Protein AF-A0A7C4HQ02-F1 (afdb_monomer)

Solvent-accessible surface area (backbone atoms only — not comparable to full-atom values): 11963 Å² total; per-residue (Å²): 139,83,87,83,81,91,76,91,77,84,87,75,98,68,81,77,79,75,80,75,76,70,79,74,74,81,72,68,81,74,74,72,33,34,36,33,40,4,26,29,43,45,58,23,16,19,30,18,45,3,35,58,40,23,56,55,54,50,74,64,68,53,88,54,58,49,66,42,68,40,67,56,50,50,77,71,52,12,66,62,50,36,77,22,53,29,35,37,45,26,25,42,18,87,77,39,58,77,46,45,40,74,44,52,50,59,58,45,94,70,81,75,89,56,100,79,54,49,57,72,25,44,28,45,31,44,11,34,73,77,65,74,29,83,48,46,40,30,39,37,30,31,21,33,87,49,65,88,48,84,37,76,55,61,46,80,65,26,51,53,14,48,54,54,47,47,54,52,50,53,50,33,60,76,69,65,45,60,74,82,45,59,54,85,81,60,69,77,70,85,65,70,81,77,74,75,86,81,80,64,92,76,83,80,121

Foldseek 3Di:
DDDDDDDDDDDDPDDDPPPPPPPPPPPPPPQFAEEEEFEADLQWALQCLRVLLLVLLVVVVDPRYDGHYYPADDLVVLVVQQVGQEYEYEGEDQPADPQKDKAWAAADPDQDDDPPHDDPNNSPVSNCPVVVGPYTYMYIHGYADGGDDGDNHYDPSSVVSSVVSSVVVNVCSVVVVVVVRRDRPDDPPPPDPPPPPDDDPPPPD

Nearest PDB structures (foldseek):
  5zby-assembly1_A  TM=7.536E-01  e=1.390E-10  Thermococcus kodakarensis KOD1
  2e85-assembly1_A  TM=7.251E-01  e=5.062E-07  Escherichia coli
  2i8l-assembly1_A  TM=6.931E-01  e=5.760E-07  Escherichia coli
  3hly-assembly2_B  TM=3.665E-01  e=1.308E-01  Synechococcus elongatus PCC 6301
  2hj9-assembly1_B  TM=4.862E-01  e=1.731E+00  Vibrio harveyi

Mean predicted aligned error: 11.89 Å

pLDDT: mean 80.83, std 23.97, range [31.69, 98.81]

Secondary structure (DSSP, 8-state):
-----------------------------PPPPEEEEEES-TTBGGGGHHHHHHHHHHTTT-TTEEEEEESS--STHHHHHTTSSEEEEEEEESSPPSSEEEEEEPPPSS----SS---HHHHHHHHHHHH----EEEEEEEE----SSSBS---HHHHHHHHHHHHHHHHHHHTT-GGGG--TTSPPP-S-----S---TTS--

Sequence (205 aa):
MRWDRCRCWSNCATMPAACWTAKREETALKRPSVLVIGYGNPGRLDDGLGPACAERIEALALPGVTVDADYQLTVEDAAAVAQHDYVVFADASLDARAPFVFAPVQPLAEITFTSHSLPPGAVLAFAHSMFDARVQAFALGIRGYRFNAFGERLSPGARRNLAAAVRFLAETIRFNRFAEYADPRQKPSTKEPRVVMGLTAADLN

Radius of gyration: 24.82 Å; Cα contacts (8 Å, |Δi|>4): 356; chains: 1; bounding box: 67×50×86 Å

Structure (mmCIF, N/CA/C/O backbone):
data_AF-A0A7C4HQ02-F1
#
_entry.id   AF-A0A7C4HQ02-F1
#
loop_
_atom_site.group_PDB
_atom_site.id
_atom_site.type_symbol
_atom_site.label_atom_id
_atom_site.label_alt_id
_atom_site.label_comp_id
_atom_site.label_asym_id
_atom_site.label_entity_id
_atom_site.label_seq_id
_atom_site.pdbx_PDB_ins_code
_atom_site.Cartn_x
_atom_site.Cartn_y
_atom_site.Cartn_z
_atom_site.occupancy
_atom_site.B_iso_or_equiv
_atom_site.auth_seq_id
_atom_site.auth_comp_id
_atom_site.auth_asym_id
_atom_site.auth_atom_id
_atom_site.pdbx_PDB_model_num
ATOM 1 N N . MET A 1 1 ? -49.914 17.232 50.307 1.00 37.78 1 MET A N 1
ATOM 2 C CA . MET A 1 1 ? -49.869 17.152 51.785 1.00 37.78 1 MET A CA 1
ATOM 3 C C . MET A 1 1 ? -48.427 16.966 52.228 1.00 37.78 1 MET A C 1
ATOM 5 O O . MET A 1 1 ? -47.589 16.572 51.434 1.00 37.78 1 MET A O 1
ATOM 9 N N . ARG A 1 2 ? -48.146 17.419 53.441 1.00 32.78 2 ARG A N 1
ATOM 10 C CA . ARG A 1 2 ? -46.894 17.985 53.940 1.00 32.78 2 ARG A CA 1
ATOM 11 C C . ARG A 1 2 ? -46.056 16.905 54.658 1.00 32.78 2 ARG A C 1
ATOM 13 O O . ARG A 1 2 ? -46.613 16.258 55.524 1.00 32.78 2 ARG A O 1
ATOM 20 N N . TRP A 1 3 ? -44.761 16.824 54.312 1.00 31.69 3 TRP A N 1
ATOM 21 C CA . TRP A 1 3 ? -43.580 16.509 55.151 1.00 31.69 3 TRP A CA 1
ATOM 22 C C . TRP A 1 3 ? -43.471 15.139 55.850 1.00 31.69 3 TRP A C 1
ATOM 24 O O . TRP A 1 3 ? -44.349 14.752 56.599 1.00 31.69 3 TRP A O 1
ATOM 34 N N . ASP A 1 4 ? -42.314 14.477 55.705 1.00 38.62 4 ASP A N 1
ATOM 35 C CA . ASP A 1 4 ? -41.295 14.370 56.775 1.00 38.62 4 ASP A CA 1
ATOM 36 C C . ASP A 1 4 ? -40.044 13.629 56.254 1.00 38.62 4 ASP A C 1
ATOM 38 O O . ASP A 1 4 ? -40.116 12.524 55.733 1.00 38.62 4 ASP A O 1
ATOM 42 N N . ARG A 1 5 ? -38.923 14.341 56.085 1.00 41.59 5 ARG A N 1
ATOM 43 C CA . ARG A 1 5 ? -37.779 14.461 57.012 1.00 41.59 5 ARG A CA 1
ATOM 44 C C . ARG A 1 5 ? -36.950 13.186 57.192 1.00 41.59 5 ARG A C 1
ATOM 46 O O . ARG A 1 5 ? -37.307 12.274 57.929 1.00 41.59 5 ARG A O 1
ATOM 53 N N . CYS A 1 6 ? -35.745 13.263 56.619 1.00 40.31 6 CYS A N 1
ATOM 54 C CA . CYS A 1 6 ? -34.543 12.568 57.057 1.00 40.31 6 CYS A CA 1
ATOM 55 C C . CYS A 1 6 ? -34.462 12.460 58.583 1.00 40.31 6 CYS A C 1
ATOM 57 O O . CYS A 1 6 ? -34.498 13.469 59.293 1.00 40.31 6 CYS A O 1
ATOM 59 N N . ARG A 1 7 ? -34.212 11.244 59.065 1.00 45.56 7 ARG A N 1
ATOM 60 C CA . ARG A 1 7 ? -33.478 11.015 60.306 1.00 45.56 7 ARG A CA 1
ATOM 61 C C . ARG A 1 7 ? -32.240 10.199 59.964 1.00 45.56 7 ARG A C 1
ATOM 63 O O . ARG A 1 7 ? -32.335 9.016 59.664 1.00 45.56 7 ARG A O 1
ATOM 70 N N . CYS A 1 8 ? -31.087 10.862 60.010 1.00 39.09 8 CYS A N 1
ATOM 71 C CA . CYS A 1 8 ? -29.827 10.190 60.283 1.00 39.09 8 CYS A CA 1
ATOM 72 C C . CYS A 1 8 ? -29.938 9.549 61.664 1.00 39.09 8 CYS A C 1
ATOM 74 O O . CYS A 1 8 ? -30.155 10.251 62.654 1.00 39.09 8 CYS A O 1
ATOM 76 N N . TRP A 1 9 ? -29.745 8.239 61.726 1.00 40.19 9 TRP A N 1
ATOM 77 C CA . TRP A 1 9 ? -29.261 7.584 62.928 1.00 40.19 9 TRP A CA 1
ATOM 78 C C . TRP A 1 9 ? -27.917 6.946 62.616 1.00 40.19 9 TRP A C 1
ATOM 80 O O . TRP A 1 9 ? -27.746 6.231 61.632 1.00 40.19 9 TRP A O 1
ATOM 90 N N . SER A 1 10 ? -26.956 7.329 63.440 1.00 44.88 10 SER A N 1
ATOM 91 C CA . SER A 1 10 ? -25.558 6.954 63.398 1.00 44.88 10 SER A CA 1
ATOM 92 C C . SER A 1 10 ? -25.356 5.467 63.700 1.00 44.88 10 SER A C 1
ATOM 94 O O . SER A 1 10 ? -26.098 4.877 64.479 1.00 44.88 10 SER A O 1
ATOM 96 N N . ASN A 1 11 ? -24.257 4.938 63.157 1.00 41.44 11 ASN A N 1
ATOM 97 C CA . ASN A 1 11 ? -23.582 3.687 63.512 1.00 41.44 11 ASN A CA 1
ATOM 98 C C . ASN A 1 11 ? -24.273 2.362 63.156 1.00 41.44 11 ASN A C 1
ATOM 100 O O . ASN A 1 11 ? -24.876 1.705 63.997 1.00 41.44 11 ASN A O 1
ATOM 104 N N . CYS A 1 12 ? -23.960 1.853 61.962 1.00 34.78 12 CYS A N 1
ATOM 105 C CA . CYS A 1 12 ? -23.472 0.479 61.849 1.00 34.78 12 CYS A CA 1
ATOM 106 C C . CYS A 1 12 ? -22.587 0.347 60.603 1.00 34.78 12 CYS A C 1
ATOM 108 O O . CYS A 1 12 ? -23.016 0.607 59.480 1.00 34.78 12 CYS A O 1
ATOM 110 N N . ALA A 1 13 ? -21.322 -0.002 60.818 1.00 47.06 13 ALA A N 1
ATOM 111 C CA . ALA A 1 13 ? -20.365 -0.307 59.771 1.00 47.06 13 ALA A CA 1
ATOM 112 C C . ALA A 1 13 ? -20.741 -1.641 59.12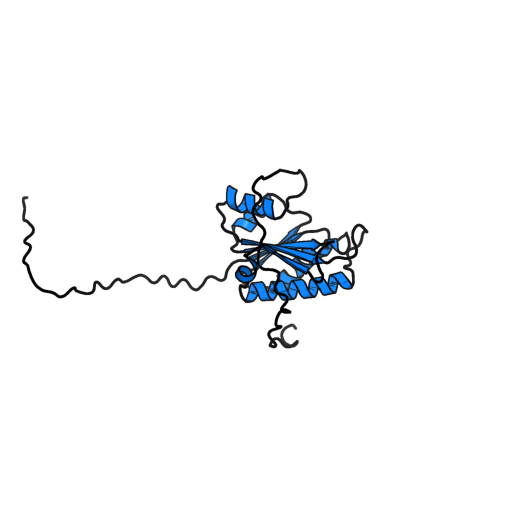0 1.00 47.06 13 ALA A C 1
ATOM 114 O O . ALA A 1 13 ? -20.397 -2.704 59.627 1.00 47.06 13 ALA A O 1
ATOM 115 N N . THR A 1 14 ? -21.470 -1.596 58.009 1.00 40.44 14 THR A N 1
ATOM 116 C CA . THR A 1 14 ? -21.499 -2.674 57.010 1.00 40.44 14 THR A CA 1
ATOM 117 C C . THR A 1 14 ? -22.133 -2.120 55.741 1.00 40.44 14 THR A C 1
ATOM 119 O O . THR A 1 14 ? -23.346 -1.963 55.645 1.00 40.44 14 THR A O 1
ATOM 122 N N . MET A 1 15 ? -21.298 -1.757 54.767 1.00 41.75 15 MET A N 1
ATOM 123 C CA . MET A 1 15 ? -21.766 -1.469 53.414 1.00 41.75 15 MET A CA 1
ATOM 124 C C . MET A 1 15 ? -22.427 -2.741 52.865 1.00 41.75 15 MET A C 1
ATOM 126 O O . MET A 1 15 ? -21.757 -3.776 52.817 1.00 41.75 15 MET A O 1
ATOM 130 N N . PRO A 1 16 ? -23.685 -2.713 52.398 1.00 42.44 16 PRO A N 1
ATOM 131 C CA . PRO A 1 16 ? -24.118 -3.709 51.442 1.00 42.44 16 PRO A CA 1
ATOM 132 C C . PRO A 1 16 ? -23.331 -3.417 50.169 1.00 42.44 16 PRO A C 1
ATOM 134 O O . PRO A 1 16 ? -23.426 -2.319 49.614 1.00 42.44 16 PRO A O 1
ATOM 137 N N . ALA A 1 17 ? -22.521 -4.380 49.736 1.00 44.56 17 ALA A N 1
ATOM 138 C CA . ALA A 1 17 ? -21.953 -4.388 48.403 1.00 44.56 17 ALA A CA 1
ATOM 139 C C . ALA A 1 17 ? -23.117 -4.257 47.417 1.00 44.56 17 ALA A C 1
ATOM 141 O O . ALA A 1 17 ? -23.839 -5.218 47.152 1.00 44.56 17 ALA A O 1
ATOM 142 N N . ALA A 1 18 ? -23.341 -3.036 46.930 1.00 42.97 18 ALA A N 1
ATOM 143 C CA . ALA A 1 18 ? -24.202 -2.803 45.796 1.00 42.97 18 ALA A CA 1
ATOM 144 C C . ALA A 1 18 ? -23.656 -3.698 44.686 1.00 42.97 18 ALA A C 1
ATOM 146 O O . ALA A 1 18 ? -22.516 -3.541 44.246 1.00 42.97 18 ALA A O 1
ATOM 147 N N . CYS A 1 19 ? -24.447 -4.702 44.322 1.00 35.28 19 CYS A N 1
ATOM 148 C CA . CYS A 1 19 ? -24.213 -5.558 43.181 1.00 35.28 19 CYS A CA 1
ATOM 149 C C . CYS A 1 19 ? -24.280 -4.653 41.948 1.00 35.28 19 CYS A C 1
ATOM 151 O O . CYS A 1 19 ? -25.342 -4.437 41.365 1.00 35.28 19 CYS A O 1
ATOM 153 N N . TRP A 1 20 ? -23.141 -4.046 41.611 1.00 37.88 20 TRP A N 1
ATOM 154 C CA . TRP A 1 20 ? -22.904 -3.413 40.329 1.00 37.88 20 TRP A CA 1
ATOM 155 C C . TRP A 1 20 ? -23.006 -4.527 39.295 1.00 37.88 20 TRP A C 1
ATOM 157 O O . TRP A 1 20 ? -22.029 -5.196 38.967 1.00 37.88 20 TRP A O 1
ATOM 167 N N . THR A 1 21 ? -24.214 -4.744 38.787 1.00 45.34 21 THR A N 1
ATOM 168 C CA . THR A 1 21 ? -24.436 -5.405 37.506 1.00 45.34 21 THR A CA 1
ATOM 169 C C . THR A 1 21 ? -23.933 -4.451 36.431 1.00 45.34 21 THR A C 1
ATOM 171 O O . THR A 1 21 ? -24.686 -3.833 35.683 1.00 45.34 21 THR A O 1
ATOM 174 N N . ALA A 1 22 ? -22.608 -4.301 36.373 1.00 49.12 22 ALA A N 1
ATOM 175 C CA . ALA A 1 22 ? -21.952 -3.880 35.161 1.00 49.12 22 ALA A CA 1
ATOM 176 C C . ALA A 1 22 ? -22.370 -4.910 34.114 1.00 49.12 22 ALA A C 1
ATOM 178 O O . ALA A 1 22 ? -21.942 -6.065 34.159 1.00 49.12 22 ALA A O 1
ATOM 179 N N . LYS A 1 23 ? -23.263 -4.500 33.209 1.00 40.38 23 LYS A N 1
ATOM 180 C CA . LYS A 1 23 ? -23.393 -5.122 31.900 1.00 40.38 23 LYS A CA 1
ATOM 181 C C . LYS A 1 23 ? -21.984 -5.137 31.318 1.00 40.38 23 LYS A C 1
ATOM 183 O O . LYS A 1 23 ? -21.518 -4.137 30.783 1.00 40.38 23 LYS A O 1
ATOM 188 N N . ARG A 1 24 ? -21.270 -6.246 31.499 1.00 46.81 24 ARG A N 1
ATOM 189 C CA . ARG A 1 24 ? -20.149 -6.587 30.640 1.00 46.81 24 ARG A CA 1
ATOM 190 C C . ARG A 1 24 ? -20.789 -6.821 29.284 1.00 46.81 24 ARG A C 1
ATOM 192 O O . ARG A 1 24 ? -21.270 -7.914 29.013 1.00 46.81 24 ARG A O 1
ATOM 199 N N . GLU A 1 25 ? -20.892 -5.760 28.492 1.00 48.69 25 GLU A N 1
ATOM 200 C CA . GLU A 1 25 ? -20.972 -5.909 27.050 1.00 48.69 25 GLU A CA 1
ATOM 201 C C . GLU A 1 25 ? -19.773 -6.763 26.671 1.00 48.69 25 GLU A C 1
ATOM 203 O O . GLU A 1 25 ? -18.615 -6.351 26.776 1.00 48.69 25 GLU A O 1
ATOM 208 N N . GLU A 1 26 ? -20.076 -8.013 26.357 1.00 47.34 26 GLU A N 1
ATOM 209 C CA . GLU A 1 26 ? -19.168 -8.985 25.793 1.00 47.34 26 GLU A CA 1
ATOM 210 C C . GLU A 1 26 ? -18.795 -8.464 24.406 1.00 47.34 26 GLU A C 1
ATOM 212 O O . GLU A 1 26 ? -19.342 -8.843 23.375 1.00 47.34 26 GLU A O 1
ATOM 217 N N . THR A 1 27 ? -17.894 -7.485 24.402 1.00 54.25 27 THR A N 1
ATOM 218 C CA . THR A 1 27 ? -17.177 -7.034 23.224 1.00 54.25 27 THR A CA 1
ATOM 219 C C . THR A 1 27 ? -16.261 -8.189 22.868 1.00 54.25 27 THR A C 1
ATOM 221 O O . THR A 1 27 ? -15.106 -8.255 23.287 1.00 54.25 27 THR A O 1
ATOM 224 N N . ALA A 1 28 ? -16.808 -9.160 22.133 1.00 57.44 28 ALA A N 1
ATOM 225 C CA . ALA A 1 28 ? -16.004 -10.067 21.336 1.00 57.44 28 ALA A CA 1
ATOM 226 C C . ALA A 1 28 ? -14.944 -9.197 20.654 1.00 57.44 28 ALA A C 1
ATOM 228 O O . ALA A 1 28 ? -15.313 -8.224 19.995 1.00 57.44 28 ALA A O 1
ATOM 229 N N . LEU A 1 29 ? -13.655 -9.458 20.909 1.00 60.84 29 LEU A N 1
ATOM 230 C CA . LEU A 1 29 ? -12.574 -8.623 20.389 1.00 60.84 29 LEU A CA 1
ATOM 231 C C . LEU A 1 29 ? -12.751 -8.504 18.871 1.00 60.84 29 LEU A C 1
ATOM 233 O O . LEU A 1 29 ? -12.478 -9.453 18.131 1.00 60.84 29 LEU A O 1
ATOM 237 N N . LYS A 1 30 ? -13.257 -7.352 18.416 1.00 72.25 30 LYS A N 1
ATOM 238 C CA . LYS A 1 30 ? -13.434 -7.057 16.999 1.00 72.25 30 LYS A CA 1
ATOM 239 C C . LYS A 1 30 ? -12.041 -7.122 16.387 1.00 72.25 30 LYS A C 1
ATOM 241 O O . LYS A 1 30 ? -11.135 -6.423 16.839 1.00 72.25 30 LYS A O 1
ATOM 246 N N . ARG A 1 31 ? -11.849 -8.005 15.404 1.00 81.56 31 ARG A N 1
ATOM 247 C CA . ARG A 1 31 ? -10.600 -8.022 14.640 1.00 81.56 31 ARG A CA 1
ATOM 248 C C . ARG A 1 31 ? -10.464 -6.664 13.948 1.00 81.56 31 ARG A C 1
ATOM 250 O O . ARG A 1 31 ? -11.467 -6.194 13.405 1.00 81.56 31 ARG A O 1
ATOM 257 N N . PRO A 1 32 ? -9.280 -6.038 13.990 1.00 90.19 32 PRO A N 1
ATOM 258 C CA . PRO A 1 32 ? -9.089 -4.762 13.329 1.00 90.19 32 PRO A CA 1
ATOM 259 C C . PRO A 1 32 ? -9.316 -4.922 11.827 1.00 90.19 32 PRO A C 1
ATOM 261 O O . PRO A 1 32 ? -8.914 -5.919 11.224 1.00 90.19 32 PRO A O 1
ATOM 264 N N . SER A 1 33 ? -9.989 -3.937 11.258 1.00 96.62 33 SER A N 1
ATOM 265 C CA . SER A 1 33 ? -10.259 -3.810 9.833 1.00 96.62 33 SER A CA 1
ATOM 266 C C . SER A 1 33 ? -9.061 -3.184 9.122 1.00 96.62 33 SER A C 1
ATOM 268 O O . SER A 1 33 ? -8.486 -2.202 9.596 1.00 96.62 33 SER A O 1
ATOM 270 N N . VAL A 1 34 ? -8.669 -3.765 7.992 1.00 98.31 34 VAL A N 1
ATOM 271 C CA . VAL A 1 34 ? -7.499 -3.340 7.217 1.00 98.31 34 VAL A CA 1
ATOM 272 C C . VAL A 1 34 ? -7.921 -3.059 5.785 1.00 98.31 34 VAL A C 1
ATOM 274 O O . VAL A 1 34 ? -8.554 -3.905 5.162 1.00 98.31 34 VAL A O 1
ATOM 277 N N . LEU A 1 35 ? -7.526 -1.908 5.253 1.00 98.69 35 LEU A N 1
ATOM 278 C CA . LEU A 1 35 ? -7.610 -1.598 3.830 1.00 98.69 35 LEU A CA 1
ATOM 279 C C . LEU A 1 35 ? -6.223 -1.721 3.193 1.00 98.69 35 LEU A C 1
ATOM 281 O O . LEU A 1 35 ? -5.253 -1.161 3.705 1.00 98.69 35 LEU A O 1
ATOM 285 N N . VAL A 1 36 ? -6.109 -2.435 2.078 1.00 98.75 36 VAL A N 1
ATOM 286 C CA . VAL A 1 36 ? -4.889 -2.466 1.260 1.00 98.75 36 VAL A CA 1
ATOM 287 C C . VAL A 1 36 ? -5.200 -1.829 -0.084 1.00 98.75 36 VAL A C 1
ATOM 289 O O . VAL A 1 36 ? -5.997 -2.379 -0.831 1.00 98.75 36 VAL A O 1
ATOM 292 N N . ILE A 1 37 ? -4.561 -0.701 -0.390 1.00 98.69 37 ILE A N 1
ATOM 293 C CA . ILE A 1 37 ? -4.697 -0.014 -1.679 1.00 98.69 37 ILE A CA 1
ATOM 294 C C . ILE A 1 37 ? -3.399 -0.210 -2.453 1.00 98.69 37 ILE A C 1
ATOM 296 O O . ILE A 1 37 ? -2.354 0.319 -2.062 1.00 98.69 37 ILE A O 1
ATOM 300 N N . GLY A 1 38 ? -3.445 -0.996 -3.524 1.00 98.50 38 GLY A N 1
ATOM 301 C CA . GLY A 1 38 ? -2.318 -1.167 -4.436 1.00 98.50 38 GLY A CA 1
ATOM 302 C C . GLY A 1 38 ? -2.440 -0.223 -5.617 1.00 98.50 38 GLY A C 1
ATOM 303 O O . GLY A 1 38 ? -3.319 -0.424 -6.442 1.00 98.50 38 GLY A O 1
ATOM 304 N N . TYR A 1 39 ? -1.551 0.758 -5.745 1.00 98.06 39 TYR A N 1
ATOM 305 C CA . TYR A 1 39 ? -1.620 1.716 -6.846 1.00 98.06 39 TYR A CA 1
ATOM 306 C C . TYR A 1 39 ? -0.385 1.680 -7.749 1.00 98.06 39 TYR A C 1
ATOM 308 O O . TYR A 1 39 ? 0.696 1.271 -7.322 1.00 98.06 39 TYR A O 1
ATOM 316 N N . GLY A 1 40 ? -0.575 2.019 -9.025 1.00 96.38 40 GLY A N 1
ATOM 317 C CA . GLY A 1 40 ? 0.455 1.975 -10.070 1.00 96.38 40 GLY A CA 1
ATOM 318 C C . GLY A 1 40 ? -0.098 1.484 -11.410 1.00 96.38 40 GLY A C 1
ATOM 319 O O . GLY A 1 40 ? -1.266 1.114 -11.511 1.00 96.38 40 GLY A O 1
ATOM 320 N N . ASN A 1 41 ? 0.713 1.475 -12.473 1.00 96.75 41 ASN A N 1
ATOM 321 C CA . ASN A 1 41 ? 0.258 1.084 -13.810 1.00 96.75 41 ASN A CA 1
ATOM 322 C C . ASN A 1 41 ? 0.731 -0.332 -14.203 1.00 96.75 41 ASN A C 1
ATOM 324 O O . ASN A 1 41 ? 1.894 -0.502 -14.591 1.00 96.75 41 ASN A O 1
ATOM 328 N N . PRO A 1 42 ? -0.159 -1.350 -14.232 1.00 96.12 42 PRO A N 1
ATOM 329 C CA . PRO A 1 42 ? 0.199 -2.703 -14.661 1.00 96.12 42 PRO A CA 1
ATOM 330 C C . PRO A 1 42 ? 0.792 -2.762 -16.069 1.00 96.12 42 PRO A C 1
ATOM 332 O O . PRO A 1 42 ? 1.661 -3.585 -16.331 1.00 96.12 42 PRO A O 1
ATOM 335 N N . GLY A 1 43 ? 0.393 -1.851 -16.962 1.00 95.81 43 GLY A N 1
ATOM 336 C CA . GLY A 1 43 ? 0.902 -1.756 -18.331 1.00 95.81 43 GLY A CA 1
ATOM 337 C C . GLY A 1 43 ? 2.311 -1.165 -18.453 1.00 95.81 43 GLY A C 1
ATOM 338 O O . GLY A 1 43 ? 2.799 -1.001 -19.577 1.00 95.81 43 GLY A O 1
ATOM 339 N N . ARG A 1 44 ? 2.972 -0.818 -17.337 1.00 96.44 44 ARG A N 1
ATOM 340 C CA . ARG A 1 44 ? 4.299 -0.173 -17.301 1.00 96.44 44 ARG A CA 1
ATOM 341 C C . ARG A 1 44 ? 5.338 -0.988 -16.520 1.00 96.44 44 ARG A C 1
ATOM 343 O O . ARG A 1 44 ? 6.180 -0.435 -15.809 1.00 96.44 44 ARG A O 1
ATOM 350 N N . LEU A 1 45 ? 5.344 -2.303 -16.741 1.00 97.50 45 LEU A N 1
ATOM 351 C CA . LEU A 1 45 ? 6.290 -3.271 -16.175 1.00 97.50 45 LEU A CA 1
ATOM 352 C C . LEU A 1 45 ? 6.245 -3.305 -14.640 1.00 97.50 45 LEU A C 1
ATOM 354 O O . LEU A 1 45 ? 5.214 -3.654 -14.074 1.00 97.50 45 LEU A O 1
ATOM 358 N N . ASP A 1 46 ? 7.349 -2.987 -13.955 1.00 98.06 46 ASP A N 1
ATOM 359 C CA . ASP A 1 46 ? 7.433 -3.086 -12.494 1.00 98.06 46 ASP A CA 1
ATOM 360 C C . ASP A 1 46 ? 6.614 -2.005 -11.778 1.00 98.06 46 ASP A C 1
ATOM 362 O O . ASP A 1 46 ? 6.421 -2.116 -10.573 1.00 98.06 46 ASP A O 1
ATOM 366 N N . ASP A 1 47 ? 6.080 -1.021 -12.504 1.00 97.56 47 ASP A N 1
ATOM 367 C CA . ASP A 1 47 ? 5.075 -0.082 -11.989 1.00 97.56 47 ASP A CA 1
ATOM 368 C C . ASP A 1 47 ? 3.770 -0.794 -11.578 1.00 97.56 47 ASP A C 1
ATOM 370 O O . ASP A 1 47 ? 3.031 -0.329 -10.720 1.00 97.56 47 ASP A O 1
ATOM 374 N N . GLY A 1 48 ? 3.524 -1.996 -12.112 1.00 97.44 48 GLY A N 1
ATOM 375 C CA . GLY A 1 48 ? 2.417 -2.862 -11.709 1.00 97.44 48 GLY A CA 1
ATOM 376 C C . GLY A 1 48 ? 2.590 -3.556 -10.353 1.00 97.44 48 GLY A C 1
ATOM 377 O O . GLY A 1 48 ? 1.768 -4.402 -10.006 1.00 97.44 48 GLY A O 1
ATOM 378 N N . LEU A 1 49 ? 3.656 -3.275 -9.593 1.00 98.56 49 LEU A N 1
ATOM 379 C CA . LEU A 1 49 ? 3.918 -3.939 -8.309 1.00 98.56 49 LEU A CA 1
ATOM 380 C C . LEU A 1 49 ? 2.850 -3.657 -7.246 1.00 98.56 49 LEU A C 1
ATOM 382 O O . LEU A 1 49 ? 2.538 -4.571 -6.483 1.00 98.56 49 LEU A O 1
ATOM 386 N N . GLY A 1 50 ? 2.304 -2.438 -7.197 1.00 98.44 50 GLY A N 1
ATOM 387 C CA . GLY A 1 50 ? 1.219 -2.076 -6.281 1.00 98.44 50 GLY A CA 1
ATOM 388 C C . GLY A 1 50 ? -0.042 -2.909 -6.537 1.00 98.44 50 GLY A C 1
ATOM 389 O O . GLY A 1 50 ? -0.404 -3.714 -5.673 1.00 98.44 50 GLY A O 1
ATOM 390 N N . PRO A 1 51 ? -0.653 -2.830 -7.736 1.00 98.50 51 PRO A N 1
ATOM 391 C CA . PRO A 1 51 ? -1.836 -3.620 -8.084 1.00 98.50 51 PRO A CA 1
ATOM 392 C C . PRO A 1 51 ? -1.609 -5.134 -7.973 1.00 98.50 51 PRO A C 1
ATOM 394 O O . PRO A 1 51 ? -2.447 -5.850 -7.434 1.00 98.50 51 PRO A O 1
ATOM 397 N N . ALA A 1 52 ? -0.435 -5.637 -8.374 1.00 98.62 52 ALA A N 1
ATOM 398 C CA . ALA A 1 52 ? -0.107 -7.058 -8.223 1.00 98.62 52 ALA A CA 1
ATOM 399 C C . ALA A 1 52 ? 0.046 -7.495 -6.750 1.00 98.62 52 ALA A C 1
ATOM 401 O O . ALA A 1 52 ? -0.068 -8.682 -6.434 1.00 98.62 52 ALA A O 1
ATOM 402 N N . CYS A 1 53 ? 0.357 -6.569 -5.836 1.00 98.81 53 CYS A N 1
ATOM 403 C CA . CYS A 1 53 ? 0.352 -6.829 -4.397 1.00 98.81 53 CYS A CA 1
ATOM 404 C C . CYS A 1 53 ? -1.080 -6.915 -3.872 1.00 98.81 53 CYS A C 1
ATOM 406 O O . CYS A 1 53 ? -1.398 -7.883 -3.181 1.00 98.81 53 CYS A O 1
ATOM 408 N N . ALA A 1 54 ? -1.928 -5.953 -4.248 1.00 98.69 54 ALA A N 1
ATOM 409 C CA . ALA A 1 54 ? -3.348 -5.938 -3.912 1.00 98.69 54 ALA A CA 1
ATOM 410 C C . ALA A 1 54 ? -4.038 -7.236 -4.360 1.00 98.69 54 ALA A C 1
ATOM 412 O O . ALA A 1 54 ? -4.531 -7.973 -3.509 1.00 98.69 54 ALA A O 1
ATOM 413 N N . GLU A 1 55 ? -3.927 -7.603 -5.641 1.00 98.56 55 GLU A N 1
ATOM 414 C CA . GLU A 1 55 ? -4.495 -8.841 -6.203 1.00 98.56 55 GLU A CA 1
ATOM 415 C C . GLU A 1 55 ? -4.093 -10.086 -5.390 1.00 98.56 55 GLU A C 1
ATOM 417 O O . GLU A 1 55 ? -4.911 -10.944 -5.054 1.00 98.56 55 GLU A O 1
ATOM 422 N N . ARG A 1 56 ? -2.814 -10.186 -5.009 1.00 98.62 56 ARG A N 1
ATOM 423 C CA . ARG A 1 56 ? -2.321 -11.326 -4.226 1.00 98.62 56 ARG A CA 1
ATOM 424 C C . ARG A 1 56 ? -2.820 -11.331 -2.790 1.00 98.62 56 ARG A C 1
ATOM 426 O O . ARG A 1 56 ? -2.966 -12.414 -2.236 1.00 98.62 56 ARG A O 1
ATOM 433 N N . ILE A 1 57 ? -3.015 -10.171 -2.167 1.00 98.62 57 ILE A N 1
ATOM 434 C CA . ILE A 1 57 ? -3.585 -10.086 -0.817 1.00 98.62 57 ILE A CA 1
ATOM 435 C C . ILE A 1 57 ? -5.077 -10.418 -0.849 1.00 98.62 57 ILE A C 1
ATOM 437 O O . ILE A 1 57 ? -5.539 -11.160 0.018 1.00 98.62 57 ILE A O 1
ATOM 441 N N . GLU A 1 58 ? -5.802 -9.938 -1.858 1.00 98.50 58 GLU A N 1
ATOM 442 C CA . GLU A 1 58 ? -7.219 -10.247 -2.065 1.00 98.50 58 GLU A CA 1
ATOM 443 C C . GLU A 1 58 ? -7.435 -11.756 -2.227 1.00 98.50 58 GLU A C 1
ATOM 445 O O . GLU A 1 58 ? -8.254 -12.347 -1.522 1.00 98.50 58 GLU A O 1
ATOM 450 N N . ALA A 1 59 ? -6.610 -12.411 -3.050 1.00 98.50 59 ALA A N 1
ATOM 451 C CA . ALA A 1 59 ? -6.663 -13.857 -3.270 1.00 98.50 59 ALA A CA 1
ATOM 452 C C . ALA A 1 59 ? -6.435 -14.703 -1.999 1.00 98.50 59 ALA A C 1
ATOM 454 O O . ALA A 1 59 ? -6.815 -15.872 -1.965 1.00 98.50 59 ALA A O 1
ATOM 455 N N . LEU A 1 60 ? -5.827 -14.143 -0.943 1.00 97.75 60 LEU A N 1
ATOM 456 C CA . LEU A 1 60 ? -5.668 -14.837 0.343 1.00 97.75 60 LEU A C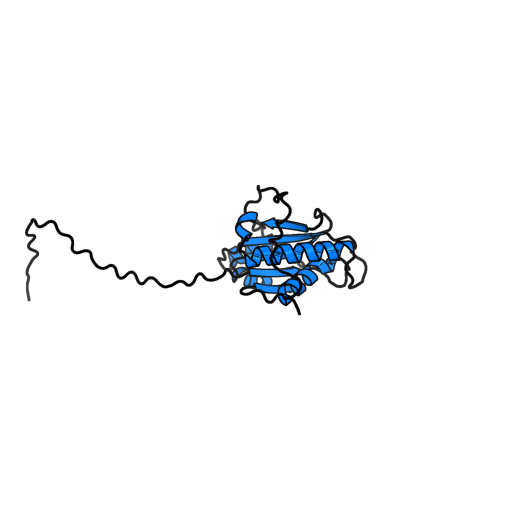A 1
ATOM 457 C C . LEU A 1 60 ? -6.949 -14.846 1.190 1.00 97.75 60 LEU A C 1
ATOM 459 O O . LEU A 1 60 ? -6.961 -15.536 2.213 1.00 97.75 60 LEU A O 1
ATOM 463 N N . ALA A 1 61 ? -7.975 -14.072 0.815 1.00 96.94 61 ALA A N 1
ATOM 464 C CA . ALA A 1 61 ? -9.270 -13.981 1.496 1.00 96.94 61 ALA A CA 1
ATOM 465 C C . ALA A 1 61 ? -9.144 -13.810 3.025 1.00 96.94 61 ALA A C 1
ATOM 467 O O . ALA A 1 61 ? -9.809 -14.483 3.819 1.00 96.94 61 ALA A O 1
ATOM 468 N N . LEU A 1 62 ? -8.232 -12.931 3.456 1.00 94.88 62 LEU A N 1
ATOM 469 C CA . LEU A 1 62 ? -7.970 -12.707 4.875 1.00 94.88 62 LEU A CA 1
ATOM 470 C C . LEU A 1 62 ? -9.180 -12.026 5.546 1.00 94.88 62 LEU A C 1
ATOM 472 O O . LEU A 1 62 ? -9.696 -11.035 5.031 1.00 94.88 62 LEU A O 1
ATOM 476 N N . PRO A 1 63 ? -9.630 -12.502 6.720 1.00 94.31 63 PRO A N 1
ATOM 477 C CA . PRO A 1 63 ? -10.794 -11.933 7.389 1.00 94.31 63 PRO A CA 1
ATOM 478 C C . PRO A 1 63 ? -10.515 -10.505 7.871 1.00 94.31 63 PRO A C 1
ATOM 480 O O . PRO A 1 63 ? -9.507 -10.265 8.536 1.00 94.31 63 PRO A O 1
ATOM 483 N N . GLY A 1 64 ? -11.447 -9.588 7.599 1.00 94.75 64 GLY A N 1
ATOM 484 C CA . GLY A 1 64 ? -11.330 -8.178 7.985 1.00 94.75 64 GLY A CA 1
ATOM 485 C C . GLY A 1 64 ? -10.422 -7.350 7.073 1.00 94.75 64 GLY A C 1
ATOM 486 O O . GLY A 1 64 ? -10.052 -6.243 7.458 1.00 94.75 64 GLY A O 1
ATOM 487 N N . VAL A 1 65 ? -10.059 -7.874 5.897 1.00 98.00 65 VAL A N 1
ATOM 488 C CA . VAL A 1 65 ? -9.284 -7.149 4.887 1.00 98.00 65 VAL A CA 1
ATOM 489 C C . VAL A 1 65 ? -10.183 -6.746 3.729 1.00 98.00 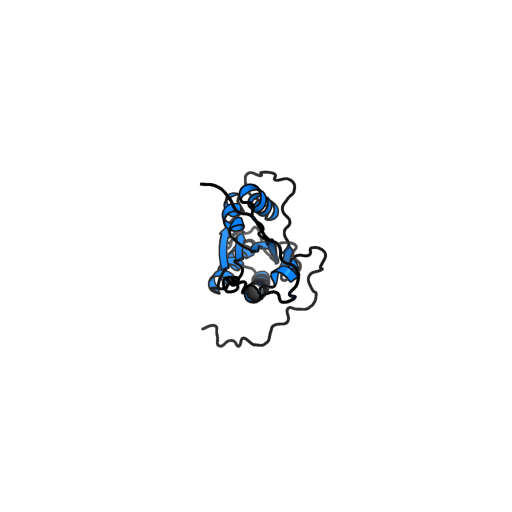65 VAL A C 1
ATOM 491 O O . VAL A 1 65 ? -10.825 -7.596 3.116 1.00 98.00 65 VAL A O 1
ATOM 494 N N . THR A 1 66 ? -10.174 -5.457 3.421 1.00 98.50 66 THR A N 1
ATOM 495 C CA . THR A 1 66 ? -10.677 -4.890 2.171 1.00 98.50 66 THR A CA 1
ATOM 496 C C . THR A 1 66 ? -9.475 -4.596 1.282 1.00 98.50 66 THR A C 1
ATOM 498 O O . THR A 1 66 ? -8.430 -4.155 1.771 1.00 98.50 66 THR A O 1
ATOM 501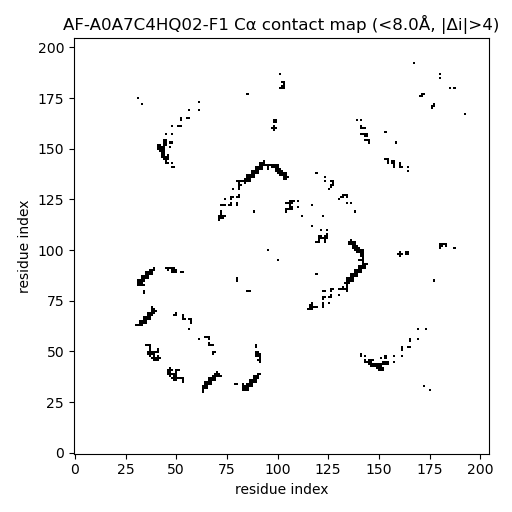 N N . VAL A 1 67 ? -9.601 -4.849 -0.015 1.00 98.56 67 VAL A N 1
ATOM 502 C CA . VAL A 1 67 ? -8.543 -4.582 -0.989 1.00 98.56 67 VAL A CA 1
ATOM 503 C C . VAL A 1 67 ? -9.094 -3.685 -2.082 1.00 98.56 67 VAL A C 1
ATOM 505 O O . VAL A 1 67 ? -10.231 -3.871 -2.504 1.00 98.56 67 VAL A O 1
ATOM 508 N N . ASP A 1 68 ? -8.279 -2.729 -2.510 1.00 98.19 68 ASP A N 1
ATOM 509 C CA . ASP A 1 68 ? -8.549 -1.871 -3.655 1.00 98.19 68 ASP A CA 1
ATOM 510 C C . ASP A 1 68 ? -7.288 -1.706 -4.513 1.00 98.19 68 ASP A C 1
ATOM 512 O O . ASP A 1 68 ? -6.161 -1.937 -4.041 1.00 98.19 68 ASP A O 1
ATOM 516 N N . ALA A 1 69 ? -7.465 -1.328 -5.777 1.00 97.31 69 ALA A N 1
ATOM 517 C CA . ALA A 1 69 ? -6.355 -1.072 -6.679 1.00 97.31 69 ALA A CA 1
ATOM 518 C C . ALA A 1 69 ? -6.677 -0.028 -7.751 1.00 97.31 69 ALA A C 1
ATOM 520 O O . ALA A 1 69 ? -7.603 -0.197 -8.539 1.00 97.31 69 ALA A O 1
ATOM 521 N N . ASP A 1 70 ? -5.810 0.979 -7.858 1.00 95.56 70 ASP A N 1
ATOM 522 C CA . ASP A 1 70 ? -5.997 2.131 -8.741 1.00 95.56 70 ASP A CA 1
ATOM 523 C C . ASP A 1 70 ? -4.731 2.488 -9.518 1.00 9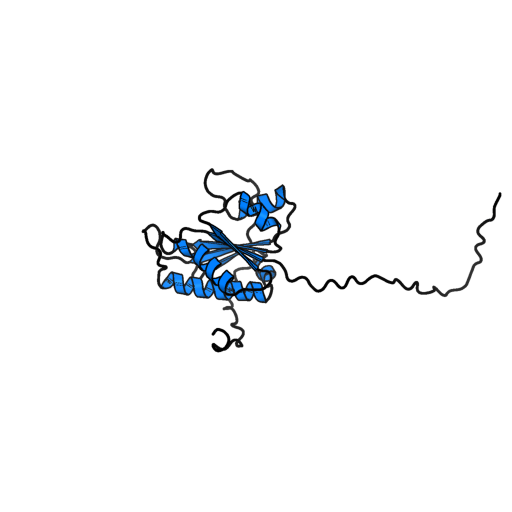5.56 70 ASP A C 1
ATOM 525 O O . ASP A 1 70 ? -3.618 2.077 -9.199 1.00 95.56 70 ASP A O 1
ATOM 529 N N . TYR A 1 71 ? -4.864 3.319 -10.550 1.00 94.75 71 TYR A N 1
ATOM 530 C CA . TYR A 1 71 ? -3.683 3.879 -11.211 1.00 94.75 71 TYR A CA 1
ATOM 531 C C . TYR A 1 71 ? -2.969 4.917 -10.339 1.00 94.75 71 TYR A C 1
ATOM 533 O O . TYR A 1 71 ? -1.741 5.004 -10.366 1.00 94.75 71 TYR A O 1
ATOM 541 N N . GLN A 1 72 ? -3.730 5.728 -9.605 1.00 95.25 72 GLN A N 1
ATOM 542 C CA . GLN A 1 72 ? -3.244 6.827 -8.775 1.00 95.25 72 GLN A CA 1
ATOM 543 C C . GLN A 1 72 ? -4.188 7.005 -7.591 1.00 95.25 72 GLN A C 1
ATOM 545 O O . GLN A 1 72 ? -5.383 6.776 -7.735 1.00 95.25 72 GLN A O 1
ATOM 550 N N . LEU A 1 73 ? -3.656 7.464 -6.458 1.00 94.88 73 LEU A N 1
ATOM 551 C CA . LEU A 1 73 ? -4.484 7.803 -5.305 1.00 94.88 73 LEU A CA 1
ATOM 552 C C . LEU A 1 73 ? -5.247 9.112 -5.531 1.00 94.88 73 LEU A C 1
ATOM 554 O O . LEU A 1 73 ? -4.693 10.095 -6.051 1.00 94.88 73 LEU A O 1
ATOM 558 N N . THR A 1 74 ? -6.489 9.125 -5.067 1.00 93.62 74 THR A N 1
ATOM 559 C CA . THR A 1 74 ? -7.480 10.184 -5.265 1.00 93.62 74 THR A CA 1
ATOM 560 C C . THR A 1 74 ? -8.018 1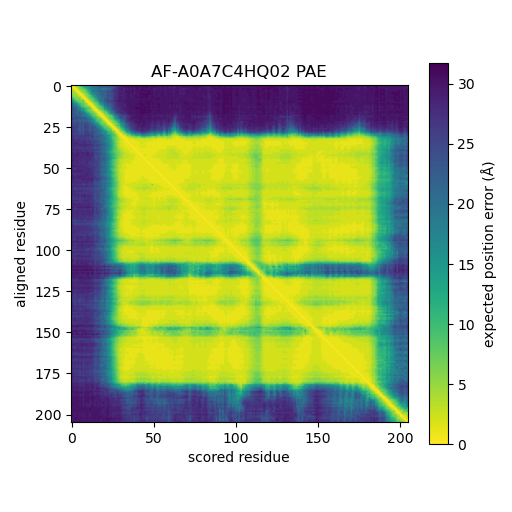0.718 -3.932 1.00 93.62 74 THR A C 1
ATOM 562 O O . THR A 1 74 ? -7.675 10.224 -2.855 1.00 93.62 74 THR A O 1
ATOM 565 N N . VAL A 1 75 ? -8.818 11.791 -3.971 1.00 91.75 75 VAL A N 1
ATOM 566 C CA . VAL A 1 75 ? -9.447 12.333 -2.748 1.00 91.75 75 VAL A CA 1
ATOM 567 C C . VAL A 1 75 ? -10.514 11.365 -2.236 1.00 91.75 75 VAL A C 1
ATOM 569 O O . VAL A 1 75 ? -10.723 11.246 -1.030 1.00 91.75 75 VAL A O 1
ATOM 572 N N . GLU A 1 76 ? -11.181 10.675 -3.152 1.00 92.56 76 GLU A N 1
ATOM 573 C CA . GLU A 1 76 ? -12.277 9.749 -2.912 1.00 92.56 76 GLU A CA 1
ATOM 574 C C . GLU A 1 76 ? -11.835 8.570 -2.030 1.00 92.56 76 GLU A C 1
ATOM 576 O O . GLU A 1 76 ? -12.586 8.153 -1.141 1.00 92.56 76 GLU A O 1
ATOM 581 N N . ASP A 1 77 ? -10.579 8.134 -2.168 1.00 96.00 77 ASP A N 1
ATOM 582 C CA . ASP A 1 77 ? -9.971 7.075 -1.352 1.00 96.00 77 ASP A CA 1
ATOM 583 C C . ASP A 1 77 ? -10.029 7.396 0.148 1.00 96.00 77 ASP A C 1
ATOM 585 O O . ASP A 1 77 ? -10.129 6.495 0.982 1.00 96.00 77 ASP A O 1
ATOM 589 N N . ALA A 1 78 ? -10.018 8.682 0.523 1.00 96.06 78 ALA A N 1
ATOM 590 C CA . ALA A 1 78 ? -10.069 9.107 1.920 1.00 96.06 78 ALA A CA 1
ATOM 591 C C . ALA A 1 78 ? -11.322 8.588 2.644 1.00 96.06 78 ALA A C 1
ATOM 593 O O . ALA A 1 78 ? -11.254 8.261 3.831 1.00 96.06 78 ALA A O 1
ATOM 594 N N . ALA A 1 79 ? -12.449 8.469 1.934 1.00 96.88 79 ALA A N 1
ATOM 595 C CA . ALA A 1 79 ? -13.694 7.954 2.495 1.00 96.88 79 ALA A CA 1
ATOM 596 C C . ALA A 1 79 ? -13.608 6.453 2.812 1.00 96.88 79 ALA A C 1
ATOM 598 O O . ALA A 1 79 ? -14.141 6.011 3.832 1.00 96.88 79 ALA A O 1
ATOM 599 N N . ALA A 1 80 ? -12.928 5.671 1.967 1.00 97.56 80 ALA A N 1
ATOM 600 C CA . ALA A 1 80 ? -12.671 4.256 2.222 1.00 97.56 80 ALA A CA 1
ATOM 601 C C . ALA A 1 80 ? -11.650 4.091 3.355 1.00 97.56 80 ALA A C 1
ATOM 603 O O . ALA A 1 80 ? -11.877 3.334 4.302 1.00 97.56 80 ALA A O 1
ATOM 604 N N . VAL A 1 81 ? -10.564 4.865 3.317 1.00 98.12 81 VAL A N 1
ATOM 605 C CA . VAL A 1 81 ? -9.516 4.885 4.347 1.00 98.12 81 VAL A CA 1
ATOM 606 C C . VAL A 1 81 ? -10.089 5.194 5.733 1.00 98.12 81 VAL A C 1
ATOM 608 O O . VAL A 1 81 ? -9.735 4.528 6.704 1.00 98.12 81 VAL A O 1
ATOM 611 N N . ALA A 1 82 ? -11.026 6.138 5.833 1.00 97.88 82 ALA A N 1
ATOM 612 C CA . ALA A 1 82 ? -11.655 6.529 7.094 1.00 97.88 82 ALA A CA 1
ATOM 613 C C . ALA A 1 82 ? -12.460 5.412 7.790 1.00 97.88 82 ALA A C 1
ATOM 615 O O . ALA A 1 82 ? -12.689 5.490 8.997 1.00 97.88 82 ALA A O 1
ATOM 616 N N . GLN A 1 83 ? -12.887 4.379 7.059 1.00 97.12 83 GLN A N 1
ATOM 617 C CA . GLN A 1 83 ? -13.721 3.290 7.589 1.00 97.12 83 GLN A CA 1
ATOM 618 C C . GLN A 1 83 ? -12.920 2.146 8.224 1.00 97.12 83 GLN A C 1
ATOM 620 O O . GLN A 1 83 ? -13.519 1.206 8.750 1.00 97.12 83 GLN A O 1
ATOM 625 N N . HIS A 1 84 ? -11.588 2.211 8.170 1.00 97.94 84 HIS A N 1
ATOM 626 C CA . HIS A 1 84 ? -10.708 1.123 8.581 1.00 97.94 84 HIS A CA 1
ATOM 627 C C . HIS A 1 84 ? -9.824 1.518 9.769 1.00 97.94 84 HIS A C 1
ATOM 629 O O . HIS A 1 84 ? -9.524 2.690 9.994 1.00 97.94 84 HIS A O 1
ATOM 635 N N . ASP A 1 85 ? -9.374 0.521 10.529 1.00 97.06 85 ASP A N 1
ATOM 636 C CA . ASP A 1 85 ? -8.432 0.730 11.635 1.00 97.06 85 ASP A CA 1
ATOM 637 C C . ASP A 1 85 ? -7.004 0.951 11.100 1.00 97.06 85 ASP A C 1
ATOM 639 O O . ASP A 1 85 ? -6.242 1.769 11.630 1.00 97.06 85 ASP A O 1
ATOM 643 N N . TYR A 1 86 ? -6.666 0.254 10.009 1.00 98.19 86 TYR A N 1
ATOM 644 C CA . TYR A 1 86 ? -5.381 0.344 9.322 1.00 98.19 86 TYR A CA 1
ATOM 645 C C . TYR A 1 86 ? -5.546 0.498 7.809 1.00 98.19 86 TYR A C 1
ATOM 647 O O . TYR A 1 86 ? -6.410 -0.140 7.211 1.00 98.19 86 TYR A O 1
ATOM 655 N N . VAL A 1 87 ? -4.654 1.264 7.179 1.00 98.56 87 VAL A N 1
ATOM 656 C CA . VAL A 1 87 ? -4.486 1.290 5.719 1.00 98.56 87 VAL A CA 1
ATOM 657 C C . VAL A 1 87 ? -3.038 1.008 5.323 1.00 98.56 87 VAL A C 1
ATOM 659 O O . VAL A 1 87 ? -2.098 1.518 5.939 1.00 98.56 87 VAL A O 1
ATOM 662 N N . VAL A 1 88 ? -2.852 0.210 4.273 1.00 98.75 88 VAL A N 1
ATOM 663 C CA . VAL A 1 88 ? -1.561 -0.007 3.616 1.00 98.75 88 VAL A CA 1
ATOM 664 C C . VAL A 1 88 ? -1.634 0.462 2.171 1.00 98.75 88 VAL A C 1
ATOM 666 O O . VAL A 1 88 ? -2.360 -0.110 1.366 1.00 98.75 88 VAL A O 1
ATOM 669 N N . PHE A 1 89 ? -0.832 1.469 1.846 1.00 98.62 89 PHE A N 1
ATOM 670 C CA . PHE A 1 89 ? -0.632 1.970 0.492 1.00 98.62 89 PHE A CA 1
ATOM 671 C C . PHE A 1 89 ? 0.554 1.232 -0.138 1.00 98.62 89 PHE A C 1
ATOM 673 O O . PHE A 1 89 ? 1.695 1.409 0.302 1.00 98.62 89 PHE A O 1
ATOM 680 N N . ALA A 1 90 ? 0.298 0.370 -1.118 1.00 98.62 90 ALA A N 1
ATOM 681 C CA . ALA A 1 90 ? 1.311 -0.441 -1.784 1.00 98.62 90 ALA A CA 1
ATOM 682 C C . ALA A 1 90 ? 1.627 0.103 -3.181 1.00 98.62 90 ALA A C 1
ATOM 684 O O . ALA A 1 90 ? 0.726 0.295 -3.990 1.00 98.62 90 ALA A O 1
ATOM 685 N N . ASP A 1 91 ? 2.914 0.294 -3.466 1.00 98.00 91 ASP A N 1
ATOM 686 C CA . ASP A 1 91 ? 3.401 0.900 -4.710 1.00 98.00 91 ASP A CA 1
ATOM 687 C C . ASP A 1 91 ? 4.735 0.278 -5.136 1.00 98.00 91 ASP A C 1
ATOM 689 O O . ASP A 1 91 ? 5.483 -0.302 -4.330 1.00 98.00 91 ASP A O 1
ATOM 693 N N . ALA A 1 92 ? 5.060 0.423 -6.414 1.00 97.31 92 ALA A N 1
ATOM 694 C CA . ALA A 1 92 ? 6.398 0.208 -6.916 1.00 97.31 92 ALA A CA 1
ATOM 695 C C . ALA A 1 92 ? 7.349 1.299 -6.397 1.00 97.31 92 ALA A C 1
ATOM 697 O O . ALA A 1 92 ? 7.032 2.479 -6.328 1.00 97.31 92 ALA A O 1
ATOM 698 N N . SER A 1 93 ? 8.578 0.920 -6.062 1.00 96.12 93 SER A N 1
ATOM 699 C CA . SER A 1 93 ? 9.606 1.866 -5.644 1.00 96.12 93 SER A CA 1
ATOM 700 C C . SER A 1 93 ? 10.891 1.667 -6.431 1.00 96.12 93 SER A C 1
ATOM 702 O O . SER A 1 93 ? 11.452 0.566 -6.493 1.00 96.12 93 SER A O 1
ATOM 704 N N . LEU A 1 94 ? 11.377 2.772 -6.996 1.00 93.12 94 LEU A N 1
ATOM 705 C CA . LEU A 1 94 ? 12.661 2.863 -7.688 1.00 93.12 94 LEU A CA 1
ATOM 706 C C . LEU A 1 94 ? 13.855 2.830 -6.735 1.00 93.12 94 LEU A C 1
ATOM 708 O O 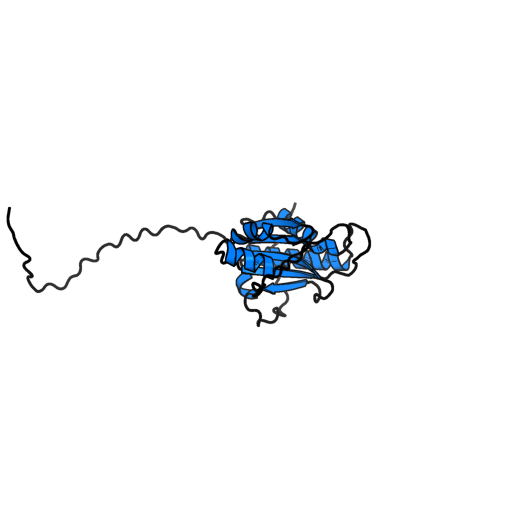. LEU A 1 94 ? 14.922 2.385 -7.147 1.00 93.12 94 LEU A O 1
ATOM 712 N N . ASP A 1 95 ? 13.679 3.253 -5.481 1.00 91.88 95 ASP A N 1
ATOM 713 C CA . ASP A 1 95 ? 14.776 3.502 -4.533 1.00 91.88 95 ASP A CA 1
ATOM 714 C C . ASP A 1 95 ? 14.672 2.687 -3.241 1.00 91.88 95 ASP A C 1
ATOM 716 O O . ASP A 1 95 ? 15.598 2.682 -2.429 1.00 91.88 95 ASP A O 1
ATOM 720 N N . ALA A 1 96 ? 13.595 1.913 -3.075 1.00 90.81 96 ALA A N 1
ATOM 721 C CA . ALA A 1 96 ? 13.463 0.965 -1.979 1.00 90.81 96 ALA A CA 1
ATOM 722 C C . ALA A 1 96 ? 14.691 0.052 -1.881 1.00 90.81 96 ALA A C 1
ATOM 724 O O . ALA A 1 96 ? 15.154 -0.531 -2.872 1.00 90.81 96 ALA A O 1
ATOM 725 N N . ARG A 1 97 ? 15.193 -0.136 -0.657 1.00 93.31 97 ARG A N 1
ATOM 726 C CA . ARG A 1 97 ? 16.129 -1.224 -0.381 1.00 93.31 97 ARG A CA 1
ATOM 727 C C . ARG A 1 97 ? 15.381 -2.540 -0.586 1.00 93.31 97 ARG A C 1
ATOM 729 O O . ARG A 1 97 ? 14.352 -2.769 0.039 1.00 93.31 97 ARG A O 1
ATOM 736 N N . ALA A 1 98 ? 15.898 -3.400 -1.461 1.00 93.69 98 ALA A N 1
ATOM 737 C CA . ALA A 1 98 ? 15.283 -4.697 -1.715 1.00 93.69 98 ALA A CA 1
ATOM 738 C C . ALA A 1 98 ? 15.202 -5.540 -0.419 1.00 93.69 98 ALA A C 1
ATOM 740 O O . ALA A 1 98 ? 16.149 -5.511 0.375 1.00 93.69 98 ALA A O 1
ATOM 741 N N . PRO A 1 99 ? 14.124 -6.322 -0.223 1.00 96.56 99 PRO A N 1
ATOM 742 C CA . PRO A 1 99 ? 13.034 -6.545 -1.182 1.00 96.56 99 PRO A CA 1
ATOM 743 C C . PRO A 1 99 ? 11.953 -5.450 -1.199 1.00 96.56 99 PRO A C 1
ATOM 745 O O . PRO A 1 99 ? 11.365 -5.194 -2.246 1.00 96.56 99 PRO A O 1
ATOM 748 N N . PHE A 1 100 ? 11.706 -4.785 -0.076 1.00 98.31 100 PHE A N 1
ATOM 749 C CA . PHE A 1 100 ? 10.709 -3.725 0.064 1.00 98.31 100 PHE A CA 1
ATOM 750 C C . PHE A 1 100 ? 11.031 -2.871 1.296 1.00 98.31 100 PHE A C 1
ATOM 752 O O . PHE A 1 100 ? 11.829 -3.270 2.149 1.00 98.31 100 PHE A O 1
ATOM 759 N N . VAL A 1 101 ? 10.369 -1.723 1.411 1.00 96.38 101 VAL A N 1
ATOM 760 C CA . VAL A 1 101 ? 10.357 -0.895 2.623 1.00 96.38 101 VAL A CA 1
ATOM 761 C C . VAL A 1 101 ? 8.928 -0.815 3.139 1.00 96.38 101 VAL A C 1
ATOM 763 O O . VAL A 1 101 ? 7.997 -0.687 2.348 1.00 96.38 101 VAL A O 1
ATOM 766 N N . PHE A 1 102 ? 8.764 -0.893 4.455 1.00 97.00 102 PHE A N 1
ATOM 767 C CA . PHE A 1 102 ? 7.486 -0.702 5.129 1.00 97.00 102 PHE A CA 1
ATOM 768 C C . PHE A 1 102 ? 7.665 0.351 6.218 1.00 97.00 102 PHE A C 1
ATOM 770 O O . PHE A 1 102 ? 8.555 0.205 7.059 1.00 97.00 102 PHE A O 1
ATOM 777 N N . ALA A 1 103 ? 6.883 1.425 6.164 1.00 94.69 103 ALA A N 1
ATOM 778 C CA . ALA A 1 103 ? 7.051 2.577 7.047 1.00 94.69 103 ALA A CA 1
ATOM 779 C C . ALA A 1 103 ? 5.703 3.237 7.370 1.00 94.69 103 ALA A C 1
ATOM 781 O O . ALA A 1 103 ? 4.798 3.193 6.532 1.00 94.69 103 ALA A O 1
ATOM 782 N N . PRO A 1 104 ? 5.558 3.865 8.550 1.00 96.50 104 PRO A N 1
ATOM 783 C CA . PRO A 1 104 ? 4.343 4.586 8.897 1.00 96.50 104 PRO A CA 1
ATOM 784 C C . PRO A 1 104 ? 4.211 5.849 8.039 1.00 96.50 104 PRO A C 1
ATOM 786 O O . PRO A 1 104 ? 5.194 6.543 7.770 1.00 96.50 104 PRO A O 1
ATOM 789 N N . VAL A 1 105 ? 2.984 6.163 7.637 1.00 95.25 105 VAL A N 1
ATOM 790 C CA . VAL A 1 105 ? 2.634 7.391 6.916 1.00 95.25 105 VAL A CA 1
ATOM 791 C C . VAL A 1 105 ? 2.072 8.389 7.917 1.00 95.25 105 VAL A C 1
ATOM 793 O O . VAL A 1 105 ? 1.191 8.063 8.709 1.00 95.25 105 VAL A O 1
ATOM 796 N N . GLN A 1 106 ? 2.594 9.612 7.879 1.00 94.06 106 GLN A N 1
ATOM 797 C CA . GLN A 1 106 ? 2.065 10.726 8.659 1.00 94.06 106 GLN A CA 1
ATOM 798 C C . GLN A 1 106 ? 1.131 11.568 7.785 1.00 94.06 106 GLN A C 1
ATOM 800 O O . GLN A 1 106 ? 1.409 11.723 6.589 1.00 94.06 106 GLN A O 1
ATOM 805 N N . PRO A 1 107 ? 0.042 12.117 8.350 1.00 92.94 107 PRO A N 1
ATOM 806 C CA . PRO A 1 107 ? -0.807 13.040 7.618 1.00 92.94 107 PRO A CA 1
ATOM 807 C C . PRO A 1 107 ? 0.010 14.284 7.256 1.00 92.94 107 PRO A C 1
ATOM 809 O O . PRO A 1 107 ? 0.790 14.789 8.069 1.00 92.94 107 PRO A O 1
ATOM 812 N N . LEU A 1 108 ? -0.139 14.767 6.024 1.00 89.12 108 LEU A N 1
ATOM 813 C CA . LEU A 1 108 ? 0.519 16.004 5.609 1.00 89.12 108 LEU A CA 1
ATOM 814 C C . LEU A 1 108 ? -0.091 17.204 6.342 1.00 89.12 108 LEU A C 1
ATOM 816 O O . LEU A 1 108 ? -1.308 17.314 6.459 1.00 89.12 108 LEU A O 1
ATOM 820 N N . ALA A 1 109 ? 0.769 18.113 6.811 1.00 77.38 109 ALA A N 1
ATOM 821 C CA . ALA A 1 109 ? 0.351 19.332 7.506 1.00 77.38 109 ALA A CA 1
ATOM 822 C C . ALA A 1 109 ? -0.331 20.339 6.566 1.00 77.38 109 ALA A C 1
ATOM 824 O O . ALA A 1 109 ? -1.249 21.045 6.973 1.00 77.38 109 ALA A O 1
ATOM 825 N N . GLU A 1 110 ? 0.105 20.382 5.307 1.00 72.38 110 GLU A N 1
ATOM 826 C CA . GLU A 1 110 ? -0.484 21.210 4.261 1.00 72.38 110 GLU A CA 1
ATOM 827 C C . GLU A 1 110 ? -0.957 20.316 3.122 1.00 72.38 110 GLU A C 1
ATOM 829 O O . GLU A 1 110 ? -0.182 19.583 2.503 1.00 72.38 110 GLU A O 1
ATOM 834 N N . ILE A 1 111 ? -2.255 20.378 2.850 1.00 64.12 111 ILE A N 1
ATOM 835 C CA . ILE A 1 111 ? -2.881 19.636 1.768 1.00 64.12 111 ILE A CA 1
ATOM 836 C C . ILE A 1 111 ? -2.805 20.510 0.517 1.00 64.12 111 ILE A C 1
ATOM 838 O O . ILE A 1 111 ? -3.597 21.435 0.338 1.00 64.12 111 ILE A O 1
ATOM 842 N N . THR A 1 112 ? -1.840 20.236 -0.356 1.00 61.12 112 THR A N 1
ATOM 843 C CA . THR A 1 112 ? -1.774 20.872 -1.675 1.00 61.12 112 THR A CA 1
ATOM 844 C C . THR A 1 112 ? -2.500 20.006 -2.693 1.00 61.12 112 THR A C 1
ATOM 846 O O . THR A 1 112 ? -2.160 18.842 -2.899 1.00 61.12 112 THR A O 1
ATOM 849 N N . PHE A 1 113 ? -3.512 20.580 -3.341 1.00 58.34 113 PHE A N 1
ATOM 850 C CA . PHE A 1 113 ? -4.201 19.918 -4.438 1.00 58.34 113 PHE A CA 1
ATOM 851 C C . PHE A 1 113 ? -3.312 19.976 -5.681 1.00 58.34 113 PHE A C 1
ATOM 853 O O . PHE A 1 113 ? -3.028 21.057 -6.199 1.00 58.34 113 PHE A O 1
ATOM 860 N N . THR A 1 114 ? -2.872 18.818 -6.164 1.00 59.31 114 THR A N 1
ATOM 861 C CA . THR A 1 114 ? -2.374 18.699 -7.537 1.00 59.31 114 THR A CA 1
ATOM 862 C C . THR A 1 114 ? -3.443 17.993 -8.354 1.00 59.31 114 THR A C 1
ATOM 864 O O . THR A 1 114 ? -4.115 17.098 -7.850 1.00 59.31 114 THR A O 1
ATOM 867 N N . SER A 1 115 ? -3.634 18.400 -9.606 1.00 56.28 115 SER A N 1
ATOM 868 C CA . SER A 1 115 ? -4.779 17.962 -10.413 1.00 56.28 115 SER A CA 1
ATOM 869 C C . SER A 1 115 ? -4.811 16.466 -10.753 1.00 56.28 115 SER A C 1
ATOM 871 O O . SER A 1 115 ? -5.798 16.031 -11.335 1.00 56.28 115 SER A O 1
ATOM 873 N N . HIS A 1 116 ? -3.765 15.682 -10.448 1.00 65.31 116 HIS A N 1
ATOM 874 C CA . HIS A 1 116 ? -3.630 14.332 -11.008 1.00 65.31 116 HIS A CA 1
ATOM 875 C C . HIS A 1 116 ? -3.114 13.239 -10.063 1.00 65.31 116 HIS A C 1
ATOM 877 O O . HIS A 1 116 ? -3.173 12.084 -10.447 1.00 65.31 116 HIS A O 1
ATOM 883 N N . SER A 1 117 ? -2.601 13.529 -8.863 1.00 78.31 117 SER A N 1
ATOM 884 C CA . SER A 1 117 ? -2.213 12.458 -7.926 1.00 78.31 117 SER A CA 1
ATOM 885 C C . SER A 1 117 ? -2.064 12.990 -6.511 1.00 78.31 117 SER A C 1
ATOM 887 O O . SER A 1 117 ? -1.484 14.062 -6.303 1.00 78.31 117 SER A O 1
ATOM 889 N N . LEU A 1 118 ? -2.509 12.205 -5.533 1.00 87.75 118 LEU A N 1
ATOM 890 C CA . LEU A 1 118 ? -2.232 12.466 -4.126 1.00 87.75 118 LEU A CA 1
ATOM 891 C C . LEU A 1 118 ? -1.153 11.526 -3.581 1.00 87.75 118 LEU A C 1
ATOM 893 O O . LEU A 1 118 ? -1.137 10.343 -3.914 1.00 87.75 118 LEU A O 1
ATOM 897 N N . PRO A 1 119 ? -0.246 12.011 -2.719 1.00 92.25 119 PRO A N 1
ATOM 898 C CA . PRO A 1 119 ? 0.574 11.121 -1.915 1.00 92.25 119 PRO A CA 1
ATOM 899 C C . PRO A 1 119 ? -0.271 10.478 -0.795 1.00 92.25 119 PRO A C 1
ATOM 901 O O . PRO A 1 119 ? -1.220 11.104 -0.312 1.00 92.25 119 PRO A O 1
ATOM 904 N N . PRO A 1 120 ? 0.125 9.301 -0.273 1.00 95.44 120 PRO A N 1
ATOM 905 C CA . PRO A 1 120 ? -0.557 8.635 0.844 1.00 95.44 120 PRO A CA 1
ATOM 906 C C . PRO A 1 120 ? -0.842 9.539 2.054 1.00 95.44 120 PRO A C 1
ATOM 908 O O . PRO A 1 120 ? -1.908 9.473 2.662 1.00 95.44 120 PRO A O 1
ATOM 911 N N . GLY A 1 121 ? 0.096 10.432 2.394 1.00 95.31 121 GLY A N 1
ATOM 912 C CA . GLY A 1 121 ? -0.066 11.369 3.509 1.00 95.31 121 GLY A CA 1
ATOM 913 C C . GLY A 1 121 ? -1.160 12.422 3.291 1.00 95.31 121 GLY A C 1
ATOM 914 O O . GLY A 1 121 ? -1.737 12.892 4.269 1.00 95.31 121 GLY A O 1
ATOM 915 N N . ALA A 1 122 ? -1.479 12.778 2.040 1.00 94.25 122 ALA A N 1
ATOM 916 C CA . ALA A 1 122 ? -2.597 13.674 1.731 1.00 94.25 122 ALA A CA 1
ATOM 917 C C . ALA A 1 122 ? -3.940 12.951 1.892 1.00 94.25 122 ALA A C 1
ATOM 919 O O . ALA A 1 122 ? -4.835 13.482 2.544 1.00 94.25 122 ALA A O 1
ATOM 920 N N . VAL A 1 123 ? -4.055 11.721 1.373 1.00 95.62 123 VAL A N 1
ATOM 921 C CA . VAL A 1 123 ? -5.252 10.876 1.555 1.00 95.62 123 VAL A CA 1
ATOM 922 C C . VAL A 1 123 ? -5.536 10.671 3.043 1.00 95.62 123 VAL A C 1
ATOM 924 O O . VAL A 1 123 ? -6.666 10.841 3.498 1.00 95.62 123 VAL A O 1
ATOM 927 N N . LEU A 1 124 ? -4.492 10.392 3.829 1.00 96.38 124 LEU A N 1
ATOM 928 C CA . LEU A 1 124 ? -4.609 10.256 5.277 1.00 96.38 124 LEU A CA 1
ATOM 929 C C . LEU A 1 124 ? -5.066 11.553 5.961 1.00 96.38 124 LEU A C 1
ATOM 931 O O . LEU A 1 124 ? -5.938 11.514 6.826 1.00 96.38 124 LEU A O 1
ATOM 935 N N . ALA A 1 125 ? -4.508 12.702 5.565 1.00 95.19 125 ALA A N 1
ATOM 936 C CA . ALA A 1 125 ? -4.916 13.999 6.101 1.00 95.19 125 ALA A CA 1
ATOM 937 C C . ALA A 1 125 ? -6.393 14.307 5.798 1.00 95.19 125 ALA A C 1
ATOM 939 O O . ALA A 1 125 ? -7.102 14.825 6.663 1.00 95.19 125 ALA A O 1
ATOM 940 N N . PHE A 1 126 ? -6.891 13.944 4.612 1.00 94.75 126 PHE A N 1
ATOM 941 C CA . PHE A 1 126 ? -8.314 14.044 4.282 1.00 94.75 126 PHE A CA 1
ATOM 942 C C . PHE A 1 126 ? -9.174 13.100 5.119 1.00 94.75 126 PHE A C 1
ATOM 944 O O . PHE A 1 126 ? -10.179 13.538 5.674 1.00 94.75 126 PHE A O 1
ATOM 951 N N . ALA A 1 127 ? -8.757 11.843 5.285 1.00 96.75 127 ALA A N 1
ATOM 952 C CA . ALA A 1 127 ? -9.476 10.883 6.118 1.00 96.75 127 ALA A CA 1
ATOM 953 C C . ALA A 1 127 ? -9.656 11.409 7.555 1.00 96.75 127 ALA A C 1
ATOM 955 O O . ALA A 1 127 ? -10.752 11.362 8.112 1.00 96.75 127 ALA A O 1
ATOM 956 N N . HIS A 1 128 ? -8.594 11.972 8.140 1.00 95.62 128 HIS A N 1
ATOM 957 C CA . HIS A 1 128 ? -8.639 12.552 9.487 1.00 95.62 128 HIS A CA 1
ATOM 958 C C . HIS A 1 128 ? -9.471 13.840 9.543 1.00 95.62 128 HIS A C 1
ATOM 960 O O . HIS A 1 128 ? -10.287 13.996 10.444 1.00 95.62 128 HIS A O 1
ATOM 966 N N . SER A 1 129 ? -9.293 14.762 8.592 1.00 94.25 129 SER A N 1
ATOM 967 C CA . SER A 1 129 ? -9.933 16.088 8.650 1.00 94.25 129 SER A CA 1
ATOM 968 C C . SER A 1 129 ? -11.403 16.104 8.223 1.00 94.25 129 SER A C 1
ATOM 970 O O . SER A 1 129 ? -12.176 16.892 8.762 1.00 94.25 129 SER A O 1
ATOM 972 N N . MET A 1 130 ? -11.803 15.253 7.275 1.00 94.38 130 MET A N 1
ATOM 973 C CA . MET A 1 130 ? -13.164 15.239 6.723 1.00 94.38 130 MET A CA 1
ATOM 974 C C . MET A 1 130 ? -14.081 14.225 7.411 1.00 94.38 130 MET A C 1
ATOM 976 O O . MET A 1 130 ? -15.292 14.431 7.439 1.00 94.38 130 MET A O 1
ATOM 980 N N . PHE A 1 131 ? -13.519 13.149 7.971 1.00 95.75 131 PHE A N 1
ATOM 981 C CA . PHE A 1 131 ? -14.290 12.039 8.544 1.00 95.75 131 PHE A CA 1
ATOM 982 C C . PHE A 1 131 ? -13.986 11.769 10.030 1.00 95.75 131 PHE A C 1
ATOM 984 O O . PHE A 1 131 ? -14.486 10.785 10.567 1.00 95.75 131 PHE A O 1
ATOM 991 N N . ASP A 1 132 ? -13.177 12.611 10.693 1.00 93.69 132 ASP A N 1
ATOM 992 C CA . ASP A 1 132 ? -12.720 12.431 12.091 1.00 93.69 132 ASP A CA 1
ATOM 993 C C . ASP A 1 132 ? -12.104 11.037 12.344 1.00 93.69 132 ASP A C 1
ATOM 995 O O . ASP A 1 132 ? -12.207 10.443 13.422 1.00 93.69 132 ASP A O 1
ATOM 999 N N . ALA A 1 133 ? -11.477 10.471 11.308 1.00 94.88 133 ALA A N 1
ATOM 1000 C CA . ALA A 1 133 ? -10.914 9.134 11.371 1.00 94.88 133 ALA A CA 1
ATOM 1001 C C . ALA A 1 133 ? -9.633 9.102 12.215 1.00 94.88 133 ALA A C 1
ATOM 1003 O O . ALA A 1 133 ? -8.859 10.056 12.260 1.00 94.88 133 ALA A O 1
ATOM 1004 N N . ARG A 1 134 ? -9.361 7.946 12.831 1.00 94.12 134 ARG A N 1
ATOM 1005 C CA . ARG A 1 134 ? -8.113 7.662 13.572 1.00 94.12 134 ARG A CA 1
ATOM 1006 C C . ARG A 1 134 ? -7.307 6.517 12.963 1.00 94.12 134 ARG A C 1
ATOM 1008 O O . ARG A 1 134 ? -6.523 5.867 13.653 1.00 94.12 134 ARG A O 1
ATOM 1015 N N . VAL A 1 135 ? -7.531 6.271 11.675 1.00 96.19 135 VAL A N 1
ATOM 1016 C CA . VAL A 1 135 ? -6.851 5.234 10.900 1.00 96.19 135 VAL A CA 1
ATOM 1017 C C . VAL A 1 135 ? -5.336 5.427 10.954 1.00 96.19 135 VAL A C 1
ATOM 1019 O O . VAL A 1 135 ? -4.829 6.546 10.811 1.00 96.19 135 VAL A O 1
ATOM 1022 N N . GLN A 1 136 ? -4.616 4.328 11.170 1.00 97.19 136 GLN A N 1
ATOM 1023 C CA . GLN A 1 136 ? -3.159 4.286 11.079 1.00 97.19 136 GLN A CA 1
ATOM 1024 C C . GLN A 1 136 ? -2.747 3.835 9.681 1.00 97.19 136 GLN A C 1
ATOM 1026 O O . GLN A 1 136 ? -3.228 2.823 9.177 1.00 97.19 136 GLN A O 1
ATOM 1031 N N . ALA A 1 137 ? -1.831 4.570 9.061 1.00 97.50 137 ALA A N 1
ATOM 1032 C CA . ALA A 1 137 ? -1.437 4.335 7.683 1.00 97.50 137 ALA A CA 1
ATOM 1033 C C . ALA A 1 137 ? 0.015 3.893 7.557 1.00 97.50 137 ALA A C 1
ATOM 1035 O O . ALA A 1 137 ? 0.894 4.368 8.281 1.00 97.50 137 ALA A O 1
ATOM 1036 N N . PHE A 1 138 ? 0.271 3.040 6.571 1.00 98.38 138 PHE A N 1
ATOM 1037 C CA . PHE A 1 138 ? 1.601 2.553 6.237 1.00 98.38 138 PHE A CA 1
ATOM 1038 C C . PHE A 1 138 ? 1.818 2.561 4.728 1.00 98.38 138 PHE A C 1
ATOM 1040 O O . PHE A 1 138 ? 0.899 2.295 3.957 1.00 98.38 138 PHE A O 1
ATOM 1047 N N . ALA A 1 139 ? 3.049 2.831 4.310 1.00 97.81 139 ALA A N 1
ATOM 1048 C CA . ALA A 1 139 ? 3.479 2.713 2.926 1.00 97.81 139 ALA A CA 1
ATOM 1049 C C . ALA A 1 139 ? 4.313 1.440 2.764 1.00 97.81 139 ALA A C 1
ATOM 1051 O O . ALA A 1 139 ? 5.263 1.214 3.520 1.00 97.81 139 ALA A O 1
ATOM 1052 N N . LEU A 1 140 ? 3.968 0.631 1.765 1.00 98.44 140 LEU A N 1
ATOM 1053 C CA . LEU A 1 140 ? 4.708 -0.549 1.336 1.00 98.44 140 LEU A CA 1
ATOM 1054 C C . LEU A 1 140 ? 5.318 -0.277 -0.043 1.00 98.44 140 LEU A C 1
ATOM 1056 O O . LEU A 1 140 ? 4.684 -0.493 -1.072 1.00 98.44 140 LEU A O 1
ATOM 1060 N N . GLY A 1 141 ? 6.567 0.186 -0.059 1.00 97.81 141 GLY A N 1
ATOM 1061 C CA . GLY A 1 141 ? 7.314 0.423 -1.294 1.00 97.81 141 GLY A CA 1
ATOM 1062 C C . GLY A 1 141 ? 8.056 -0.836 -1.732 1.00 97.81 141 GLY A C 1
ATOM 1063 O O . GLY A 1 141 ? 9.058 -1.212 -1.112 1.00 97.81 141 GLY A O 1
ATOM 1064 N N . ILE A 1 142 ? 7.598 -1.491 -2.797 1.00 98.50 142 ILE A N 1
ATOM 1065 C CA . ILE A 1 142 ? 8.188 -2.740 -3.298 1.00 98.50 142 ILE A CA 1
ATOM 1066 C C . ILE A 1 142 ? 9.250 -2.419 -4.345 1.00 98.50 142 ILE A C 1
ATOM 1068 O O . ILE A 1 142 ? 8.990 -1.715 -5.316 1.00 98.50 142 ILE A O 1
ATOM 1072 N N . ARG A 1 143 ? 10.468 -2.949 -4.186 1.00 98.25 143 ARG A N 1
ATOM 1073 C CA . ARG A 1 143 ? 11.566 -2.603 -5.094 1.00 98.25 143 ARG A CA 1
ATOM 1074 C C . ARG A 1 143 ? 11.319 -3.138 -6.512 1.00 98.25 143 ARG A C 1
ATOM 1076 O O . ARG A 1 143 ? 11.351 -4.354 -6.726 1.00 98.25 143 ARG A O 1
ATOM 1083 N N . GLY A 1 144 ? 11.171 -2.225 -7.472 1.00 97.31 144 GLY A N 1
ATOM 1084 C CA . GLY A 1 144 ? 11.158 -2.502 -8.909 1.00 97.31 144 GLY A CA 1
ATOM 1085 C C . GLY A 1 144 ? 12.519 -2.273 -9.577 1.00 97.31 144 GLY A C 1
ATOM 1086 O O . GLY A 1 144 ? 13.458 -1.733 -8.982 1.00 97.31 144 GLY A O 1
ATOM 1087 N N . TYR A 1 145 ? 12.643 -2.699 -10.832 1.00 97.12 145 TYR A N 1
ATOM 1088 C CA . TYR A 1 145 ? 13.887 -2.619 -11.610 1.00 97.12 145 TYR A CA 1
ATOM 1089 C C . TYR A 1 145 ? 13.682 -2.146 -13.050 1.00 97.12 145 TYR A C 1
ATOM 1091 O O . TYR A 1 145 ? 14.627 -1.655 -13.666 1.00 97.12 145 TYR A O 1
ATOM 1099 N N . ARG A 1 146 ? 12.485 -2.325 -13.615 1.00 95.94 146 ARG A N 1
ATOM 1100 C CA . ARG A 1 146 ? 12.154 -1.965 -14.995 1.00 95.94 146 ARG A CA 1
ATOM 1101 C C . ARG A 1 146 ? 10.865 -1.166 -15.028 1.00 95.94 146 ARG A C 1
ATOM 1103 O O . ARG A 1 146 ? 9.822 -1.680 -14.657 1.00 95.94 146 ARG A O 1
ATOM 1110 N N . PHE A 1 147 ? 10.956 0.053 -15.535 1.00 93.81 147 PHE A N 1
ATOM 1111 C CA . PHE A 1 147 ? 9.854 1.004 -15.593 1.00 93.81 147 PHE A CA 1
ATOM 1112 C C . PHE A 1 147 ? 9.768 1.619 -16.988 1.00 93.81 147 PHE A C 1
ATOM 1114 O O . PHE A 1 147 ? 10.667 1.452 -17.816 1.00 93.81 147 PHE A O 1
ATOM 1121 N N . ASN A 1 148 ? 8.703 2.379 -17.221 1.00 83.94 148 ASN A N 1
ATOM 1122 C CA . ASN A 1 148 ? 8.515 3.291 -18.348 1.00 83.94 148 ASN A CA 1
ATOM 1123 C C . ASN A 1 148 ? 8.360 2.682 -19.750 1.00 83.94 148 ASN A C 1
ATOM 1125 O O . ASN A 1 148 ? 7.824 3.371 -20.617 1.00 83.94 148 ASN A O 1
ATOM 1129 N N . ALA A 1 149 ? 8.724 1.422 -19.978 1.00 88.56 149 ALA A N 1
ATOM 1130 C CA . ALA A 1 149 ? 8.352 0.692 -21.189 1.00 88.56 149 ALA A CA 1
ATOM 1131 C C . ALA A 1 149 ? 6.943 0.089 -21.067 1.00 88.56 149 ALA A C 1
ATOM 1133 O O . ALA A 1 149 ? 6.456 -0.136 -19.962 1.00 88.56 149 ALA A O 1
ATOM 1134 N N . PHE A 1 150 ? 6.296 -0.168 -22.203 1.00 92.19 150 PHE A N 1
ATOM 1135 C CA . PHE A 1 150 ? 5.003 -0.847 -22.229 1.00 92.19 150 PHE A CA 1
ATOM 1136 C C . PHE A 1 150 ? 5.169 -2.352 -22.025 1.00 92.19 150 PHE A C 1
ATOM 1138 O O . PHE A 1 150 ? 6.011 -2.991 -22.662 1.00 92.19 150 PHE A O 1
ATOM 1145 N N . GLY A 1 151 ? 4.343 -2.913 -21.148 1.00 91.00 151 GLY A N 1
ATOM 1146 C CA . GLY A 1 151 ? 4.243 -4.346 -20.921 1.00 91.00 151 GLY A CA 1
ATOM 1147 C C . GLY A 1 151 ? 3.685 -4.673 -19.542 1.00 91.00 151 GLY A C 1
ATOM 1148 O O . GLY A 1 151 ? 3.959 -3.978 -18.575 1.00 91.00 151 GLY A O 1
ATOM 1149 N N . GLU A 1 152 ? 2.967 -5.788 -19.455 1.00 90.00 152 GLU A N 1
ATOM 1150 C CA . GLU A 1 152 ? 2.267 -6.234 -18.239 1.00 90.00 152 GLU A CA 1
ATOM 1151 C C . GLU A 1 152 ? 3.060 -7.271 -17.432 1.00 90.00 152 GLU A C 1
ATOM 1153 O O . GLU A 1 152 ? 2.528 -8.059 -16.654 1.00 90.00 152 GLU A O 1
ATOM 1158 N N . ARG A 1 153 ? 4.375 -7.335 -17.661 1.00 94.31 153 ARG A N 1
ATOM 1159 C CA . ARG A 1 153 ? 5.243 -8.339 -17.043 1.00 94.31 153 ARG A CA 1
ATOM 1160 C C . ARG A 1 153 ? 6.153 -7.693 -16.017 1.00 94.31 153 ARG A C 1
ATOM 1162 O O . ARG A 1 153 ? 7.015 -6.891 -16.365 1.00 94.31 153 ARG A O 1
ATOM 1169 N N . LEU A 1 154 ? 6.062 -8.182 -14.786 1.00 97.44 154 LEU A N 1
ATOM 1170 C CA . LEU A 1 154 ? 7.042 -7.896 -13.745 1.00 97.44 154 LEU A CA 1
ATOM 1171 C C . LEU A 1 154 ? 8.384 -8.558 -14.071 1.00 97.44 154 LEU A C 1
ATOM 1173 O O . LEU A 1 154 ? 8.440 -9.720 -14.493 1.00 97.44 154 LEU A O 1
ATOM 1177 N N . SER A 1 155 ? 9.482 -7.861 -13.817 1.00 97.31 155 SER A N 1
ATOM 1178 C CA . SER A 1 155 ? 10.839 -8.384 -13.920 1.00 97.31 155 SER A CA 1
ATOM 1179 C C . SER A 1 155 ? 11.080 -9.525 -12.913 1.00 97.31 155 SER A C 1
ATOM 1181 O O . SER A 1 155 ? 10.426 -9.599 -11.870 1.00 97.31 155 SER A O 1
ATOM 1183 N N . PRO A 1 156 ? 12.033 -10.447 -13.164 1.00 97.62 156 PRO A N 1
ATOM 1184 C CA . PRO A 1 156 ? 12.295 -11.552 -12.237 1.00 97.62 156 PRO A CA 1
ATOM 1185 C C . PRO A 1 156 ? 12.654 -11.103 -10.813 1.00 97.62 156 PRO A C 1
ATOM 1187 O O . PRO A 1 156 ? 12.285 -11.774 -9.853 1.00 97.62 156 PRO A O 1
ATOM 1190 N N . GLY A 1 157 ? 13.364 -9.976 -10.676 1.00 97.88 157 GLY A N 1
ATOM 1191 C CA . GLY A 1 157 ? 13.666 -9.372 -9.378 1.00 97.88 157 GLY A CA 1
ATOM 1192 C C . GLY A 1 157 ? 12.411 -8.837 -8.694 1.00 97.88 157 GLY A C 1
ATOM 1193 O O . GLY A 1 157 ? 12.156 -9.187 -7.543 1.00 97.88 157 GLY A O 1
ATOM 1194 N N . ALA A 1 158 ? 11.595 -8.069 -9.421 1.00 97.94 158 ALA A N 1
ATOM 1195 C CA . ALA A 1 158 ? 10.346 -7.512 -8.910 1.00 97.94 158 ALA A CA 1
ATOM 1196 C C . ALA A 1 158 ? 9.381 -8.611 -8.442 1.00 97.94 158 ALA A C 1
ATOM 1198 O O . ALA A 1 158 ? 8.825 -8.511 -7.355 1.00 97.94 158 ALA A O 1
ATOM 1199 N N . ARG A 1 159 ? 9.267 -9.730 -9.171 1.00 98.50 159 ARG A N 1
ATOM 1200 C CA . ARG A 1 159 ? 8.435 -10.874 -8.744 1.00 98.50 159 ARG A CA 1
ATOM 1201 C C . ARG A 1 159 ? 8.874 -11.485 -7.410 1.00 98.50 159 ARG A C 1
ATOM 1203 O O . ARG A 1 159 ? 8.019 -11.881 -6.618 1.00 98.50 159 ARG A O 1
ATOM 1210 N N . ARG A 1 160 ? 10.187 -11.579 -7.152 1.00 98.56 160 ARG A N 1
ATOM 1211 C CA . ARG A 1 160 ? 10.714 -12.073 -5.864 1.00 98.56 160 ARG A CA 1
ATOM 1212 C C . ARG A 1 160 ? 10.431 -11.088 -4.734 1.00 98.56 160 ARG A C 1
ATOM 1214 O O . ARG A 1 160 ? 10.021 -11.507 -3.655 1.00 98.56 160 ARG A O 1
ATOM 1221 N N . ASN A 1 161 ? 10.607 -9.799 -5.003 1.00 98.56 161 ASN A N 1
ATOM 1222 C CA . ASN A 1 161 ? 10.322 -8.733 -4.049 1.00 98.56 161 ASN A CA 1
ATOM 1223 C C . ASN A 1 161 ? 8.832 -8.674 -3.701 1.00 98.56 161 ASN A C 1
ATOM 1225 O O . ASN A 1 161 ? 8.491 -8.634 -2.524 1.00 98.56 161 ASN A O 1
ATOM 1229 N N . LEU A 1 162 ? 7.959 -8.796 -4.705 1.00 98.75 162 LEU A N 1
ATOM 1230 C CA . LEU A 1 162 ? 6.513 -8.902 -4.537 1.00 98.75 162 LEU A CA 1
ATOM 1231 C C . LEU A 1 162 ? 6.128 -10.096 -3.659 1.00 98.75 162 LEU A C 1
ATOM 1233 O O . LEU A 1 162 ? 5.340 -9.953 -2.735 1.00 98.75 162 LEU A O 1
ATOM 1237 N N . ALA A 1 163 ? 6.698 -11.279 -3.908 1.00 98.62 163 ALA A N 1
ATOM 1238 C CA . ALA A 1 163 ? 6.421 -12.456 -3.083 1.00 98.62 163 ALA A CA 1
ATOM 1239 C C . ALA A 1 163 ? 6.842 -12.251 -1.615 1.00 98.62 163 ALA A C 1
ATOM 1241 O O . ALA A 1 163 ? 6.121 -12.653 -0.703 1.00 98.62 163 ALA A O 1
ATOM 1242 N N . ALA A 1 164 ? 7.988 -11.603 -1.378 1.00 98.44 164 ALA A N 1
ATOM 1243 C CA . ALA A 1 164 ? 8.436 -11.269 -0.029 1.00 98.44 164 ALA A CA 1
ATOM 1244 C C . ALA A 1 164 ? 7.519 -10.233 0.646 1.00 98.44 164 ALA A C 1
ATOM 1246 O O . ALA A 1 164 ? 7.178 -10.412 1.814 1.00 98.44 164 ALA A O 1
ATOM 1247 N N . ALA A 1 165 ? 7.101 -9.199 -0.090 1.00 98.50 165 ALA A N 1
ATOM 1248 C CA . ALA A 1 165 ? 6.210 -8.146 0.391 1.00 98.50 165 ALA A CA 1
ATOM 1249 C C . ALA A 1 165 ? 4.819 -8.689 0.753 1.00 98.50 165 ALA A C 1
ATOM 1251 O O . ALA A 1 165 ? 4.335 -8.433 1.852 1.00 98.50 165 ALA A O 1
ATOM 1252 N N . VAL A 1 166 ? 4.222 -9.516 -0.111 1.00 98.75 166 VAL A N 1
ATOM 1253 C CA . VAL A 1 166 ? 2.917 -10.154 0.136 1.00 98.75 166 VAL A CA 1
ATOM 1254 C C . VAL A 1 166 ? 2.971 -11.065 1.358 1.00 98.75 166 VAL A C 1
ATOM 1256 O O . VAL A 1 166 ? 2.095 -10.985 2.215 1.00 98.75 166 VAL A O 1
ATOM 1259 N N . ARG A 1 167 ? 4.013 -11.902 1.490 1.00 98.50 167 ARG A N 1
ATOM 1260 C CA . ARG A 1 167 ? 4.172 -12.766 2.673 1.00 98.50 167 ARG A CA 1
ATOM 1261 C C . ARG A 1 167 ? 4.264 -11.938 3.955 1.00 98.50 167 ARG A C 1
ATOM 1263 O O . ARG A 1 167 ? 3.572 -12.237 4.923 1.00 98.50 167 ARG A O 1
ATOM 1270 N N . PHE A 1 168 ? 5.094 -10.898 3.941 1.00 98.44 168 PHE A N 1
ATOM 1271 C CA . PHE A 1 168 ? 5.252 -9.984 5.067 1.00 98.44 168 PHE A CA 1
ATOM 1272 C C . PHE A 1 168 ? 3.936 -9.293 5.449 1.00 98.44 168 PHE A C 1
ATOM 1274 O O . PHE A 1 168 ? 3.572 -9.264 6.627 1.00 98.44 168 PHE A O 1
ATOM 1281 N N . LEU A 1 169 ? 3.218 -8.748 4.466 1.00 98.25 169 LEU A N 1
ATOM 1282 C CA . LEU A 1 169 ? 1.972 -8.029 4.703 1.00 98.25 169 LEU A CA 1
ATOM 1283 C C . LEU A 1 169 ? 0.884 -8.975 5.227 1.00 98.25 169 LEU A C 1
ATOM 1285 O O . LEU A 1 169 ? 0.230 -8.660 6.217 1.00 98.25 169 LEU A O 1
ATOM 1289 N N . ALA A 1 170 ? 0.755 -10.171 4.648 1.00 98.00 170 ALA A N 1
ATOM 1290 C CA . ALA A 1 170 ? -0.192 -11.180 5.116 1.00 98.00 170 ALA A CA 1
ATOM 1291 C C . ALA A 1 170 ? 0.075 -11.612 6.570 1.00 98.00 170 ALA A C 1
ATOM 1293 O O . ALA A 1 170 ? -0.866 -11.752 7.348 1.00 98.00 170 ALA A O 1
ATOM 1294 N N . GLU A 1 171 ? 1.338 -11.806 6.966 1.00 97.00 171 GLU A N 1
ATOM 1295 C CA . GLU A 1 171 ? 1.694 -12.092 8.365 1.00 97.00 171 GLU A CA 1
ATOM 1296 C C . GLU A 1 171 ? 1.391 -10.904 9.284 1.00 97.00 171 GLU A C 1
ATOM 1298 O O . GLU A 1 171 ? 0.809 -11.087 10.355 1.00 97.00 171 GLU A O 1
ATOM 1303 N N . THR A 1 172 ? 1.737 -9.687 8.859 1.00 96.81 172 THR A N 1
ATOM 1304 C CA . THR A 1 172 ? 1.451 -8.460 9.617 1.00 96.81 172 THR A CA 1
ATOM 1305 C C . THR A 1 172 ? -0.045 -8.307 9.880 1.00 96.81 172 THR A C 1
ATOM 1307 O O . THR A 1 172 ? -0.432 -8.024 11.013 1.00 96.81 172 THR A O 1
ATOM 1310 N N . ILE A 1 173 ? -0.884 -8.576 8.877 1.00 96.06 173 ILE A N 1
ATOM 1311 C CA . ILE A 1 173 ? -2.345 -8.561 9.000 1.00 96.06 173 ILE A CA 1
ATOM 1312 C C . ILE A 1 173 ? -2.828 -9.679 9.932 1.00 96.06 173 ILE A C 1
ATOM 1314 O O . ILE A 1 173 ? -3.523 -9.405 10.909 1.00 96.06 173 ILE A O 1
ATOM 1318 N N . ARG A 1 174 ? -2.444 -10.939 9.674 1.00 95.12 174 ARG A N 1
ATOM 1319 C CA . ARG A 1 174 ? -2.921 -12.112 10.439 1.00 95.12 174 ARG A CA 1
ATOM 1320 C C . ARG A 1 174 ? -2.643 -12.001 11.933 1.00 95.12 174 ARG A C 1
ATOM 1322 O O . ARG A 1 174 ? -3.462 -12.438 12.739 1.00 95.12 174 ARG A O 1
ATOM 1329 N N . PHE A 1 175 ? -1.491 -11.440 12.287 1.00 94.38 175 PHE A N 1
ATOM 1330 C CA . PHE A 1 175 ? -1.049 -11.299 13.672 1.00 94.38 175 PHE A CA 1
ATOM 1331 C C . PHE A 1 175 ? -1.235 -9.883 14.230 1.00 94.38 175 PHE A C 1
ATOM 1333 O O . PHE A 1 175 ? -0.792 -9.621 15.344 1.00 94.38 175 PHE A O 1
ATOM 1340 N N . ASN A 1 176 ? -1.876 -8.981 13.478 1.00 93.88 176 ASN A N 1
ATOM 1341 C CA . ASN A 1 176 ? -2.085 -7.579 13.842 1.00 93.88 176 ASN A CA 1
ATOM 1342 C C . ASN A 1 176 ? -0.807 -6.878 14.359 1.00 93.88 176 ASN A C 1
ATOM 1344 O O . ASN A 1 176 ? -0.775 -6.299 15.446 1.00 93.88 176 ASN A O 1
ATOM 1348 N N . ARG A 1 177 ? 0.278 -6.951 13.581 1.00 94.31 177 ARG A N 1
ATOM 1349 C CA . ARG A 1 177 ? 1.613 -6.454 13.976 1.00 94.31 177 ARG A CA 1
ATOM 1350 C C . ARG A 1 177 ? 1.887 -5.006 13.567 1.00 94.31 177 ARG A C 1
ATOM 1352 O O . ARG A 1 177 ? 3.015 -4.542 13.687 1.00 94.31 177 ARG A O 1
ATOM 1359 N N . PHE A 1 178 ? 0.878 -4.266 13.110 1.00 94.19 178 PHE A N 1
ATOM 1360 C CA . PHE A 1 178 ? 1.031 -2.882 12.643 1.00 94.19 178 PHE A CA 1
ATOM 1361 C C . PHE A 1 178 ? 1.672 -1.952 13.682 1.00 94.19 178 PHE A C 1
ATOM 1363 O O . PHE A 1 178 ? 2.521 -1.133 13.335 1.00 94.19 178 PHE A O 1
ATOM 1370 N N . ALA A 1 179 ? 1.339 -2.123 14.965 1.00 90.00 179 ALA A N 1
ATOM 1371 C CA . ALA A 1 179 ? 1.897 -1.315 16.051 1.00 90.00 179 ALA A CA 1
ATOM 1372 C C . ALA A 1 179 ? 3.432 -1.422 16.175 1.00 90.00 179 ALA A C 1
ATOM 1374 O O . ALA A 1 179 ? 4.071 -0.480 16.641 1.00 90.00 179 ALA A O 1
ATOM 1375 N N . GLU A 1 180 ? 4.040 -2.525 15.722 1.00 91.38 180 GLU A N 1
ATOM 1376 C CA . GLU A 1 180 ? 5.501 -2.695 15.710 1.00 91.38 180 GLU A CA 1
ATOM 1377 C C . GLU A 1 180 ? 6.198 -1.747 14.725 1.00 91.38 180 GLU A C 1
ATOM 1379 O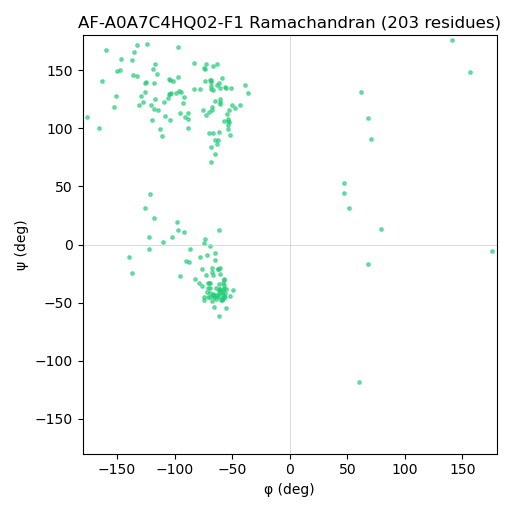 O . GLU A 1 180 ? 7.391 -1.489 14.853 1.00 91.38 180 GLU A O 1
ATOM 1384 N N . TYR A 1 181 ? 5.456 -1.217 13.753 1.00 89.00 181 TYR A N 1
ATOM 1385 C CA . TYR A 1 181 ? 5.973 -0.361 12.688 1.00 89.00 181 TYR A CA 1
ATOM 1386 C C . TYR A 1 181 ? 5.513 1.096 12.826 1.00 89.00 181 TYR A C 1
ATOM 1388 O O . TYR A 1 181 ? 5.823 1.916 11.968 1.00 89.00 181 TYR A O 1
ATOM 1396 N N . ALA A 1 182 ? 4.766 1.435 13.882 1.00 83.62 182 ALA A N 1
ATOM 1397 C CA . ALA A 1 182 ? 4.148 2.750 14.041 1.00 83.62 182 ALA A CA 1
ATOM 1398 C C . ALA A 1 182 ? 5.130 3.862 14.470 1.00 83.62 182 ALA A C 1
ATOM 1400 O O . ALA A 1 182 ? 4.839 5.037 14.258 1.00 83.62 182 ALA A O 1
ATOM 1401 N N . ASP A 1 183 ? 6.290 3.529 15.058 1.00 74.69 183 ASP A N 1
ATOM 1402 C CA . ASP A 1 183 ? 7.300 4.529 15.446 1.00 74.69 183 ASP A CA 1
ATOM 1403 C C . ASP A 1 183 ? 8.280 4.799 14.285 1.00 74.69 183 ASP A C 1
ATOM 1405 O O . ASP A 1 183 ? 9.100 3.933 13.967 1.00 74.69 183 ASP A O 1
ATOM 1409 N N . PRO A 1 184 ? 8.284 6.008 13.689 1.00 58.53 184 PRO A N 1
ATOM 1410 C CA . PRO A 1 184 ? 9.169 6.350 12.573 1.00 58.53 184 PRO A CA 1
ATOM 1411 C C . PRO A 1 184 ? 10.663 6.358 12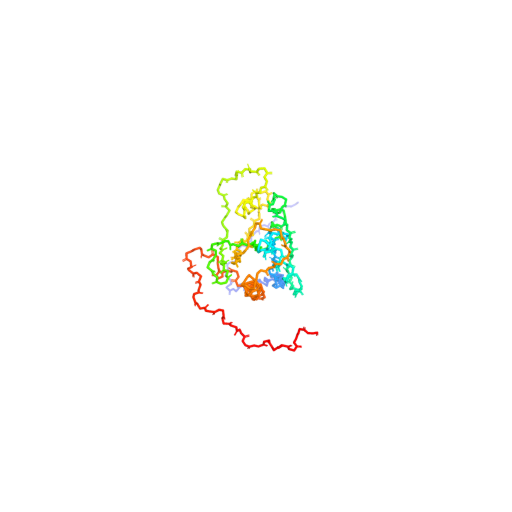.943 1.00 58.53 184 PRO A C 1
ATOM 1413 O O . PRO A 1 184 ? 11.517 6.386 12.057 1.00 58.53 184 PRO A O 1
ATOM 1416 N N . ARG A 1 185 ? 11.012 6.335 14.238 1.00 56.94 185 ARG A N 1
ATOM 1417 C CA . ARG A 1 185 ? 12.405 6.271 14.719 1.00 56.94 185 ARG A CA 1
ATOM 1418 C C . ARG A 1 185 ? 12.920 4.841 14.837 1.00 56.94 185 ARG A C 1
ATOM 1420 O O . ARG A 1 185 ? 14.132 4.642 14.969 1.00 56.94 185 ARG A O 1
ATOM 1427 N N . GLN A 1 186 ? 12.037 3.844 14.811 1.00 48.22 186 GLN A N 1
ATOM 1428 C CA . GLN A 1 186 ? 12.467 2.455 14.785 1.00 48.22 186 GLN A CA 1
ATOM 1429 C C . GLN A 1 186 ? 13.023 2.153 13.393 1.00 48.22 186 GLN A C 1
ATOM 1431 O O . GLN A 1 186 ? 12.303 2.130 12.399 1.00 48.22 186 GLN A O 1
ATOM 1436 N N . LYS A 1 187 ? 14.341 1.928 13.311 1.00 35.53 187 LYS A N 1
ATOM 1437 C CA . LYS A 1 187 ? 14.949 1.370 12.096 1.00 35.53 187 LYS A CA 1
ATOM 1438 C C . LYS A 1 187 ? 14.224 0.055 11.783 1.00 35.53 187 LYS A C 1
ATOM 1440 O O . LYS A 1 187 ? 14.052 -0.727 12.722 1.00 35.53 187 LYS A O 1
ATOM 1445 N N . PRO A 1 188 ? 13.837 -0.216 10.519 1.00 43.09 188 PRO A N 1
ATOM 1446 C CA . PRO A 1 188 ? 13.216 -1.485 10.161 1.00 43.09 188 PRO A CA 1
ATOM 1447 C C . PRO A 1 188 ? 14.083 -2.610 10.719 1.00 43.09 188 PRO A C 1
ATOM 1449 O O . PRO A 1 188 ? 15.287 -2.662 10.448 1.00 43.09 188 PRO A O 1
ATOM 1452 N N . SER A 1 189 ? 13.483 -3.420 11.596 1.00 40.53 189 SER A N 1
ATOM 1453 C CA . SER A 1 189 ? 14.170 -4.482 12.323 1.00 40.53 189 SER A CA 1
ATOM 1454 C C . SER A 1 189 ? 15.004 -5.296 11.338 1.00 40.53 189 SER A C 1
ATOM 1456 O O . SER A 1 189 ? 14.476 -5.914 10.420 1.00 40.53 189 SER A O 1
ATOM 1458 N N . THR A 1 190 ? 16.324 -5.291 11.519 1.00 40.97 190 THR A N 1
ATOM 1459 C CA . THR A 1 190 ? 17.269 -6.096 10.733 1.00 40.97 190 THR A CA 1
ATOM 1460 C C . THR A 1 190 ? 17.151 -7.589 11.023 1.00 40.97 190 THR A C 1
ATOM 1462 O O . THR A 1 190 ? 17.865 -8.386 10.417 1.00 40.97 190 THR A O 1
ATOM 1465 N N . LYS A 1 191 ? 16.266 -7.993 11.943 1.00 35.53 191 LYS A N 1
ATOM 1466 C CA . LYS A 1 191 ? 15.906 -9.396 12.096 1.00 35.53 191 LYS A CA 1
ATOM 1467 C C . LYS A 1 191 ? 15.084 -9.771 10.873 1.00 35.53 191 LYS A C 1
ATOM 1469 O O . LYS A 1 191 ? 13.981 -9.254 10.703 1.00 35.53 191 LYS A O 1
ATOM 1474 N N . GLU A 1 192 ? 15.631 -10.660 10.045 1.00 37.53 192 GLU A N 1
ATOM 1475 C CA . GLU A 1 192 ? 14.852 -11.400 9.054 1.00 37.53 192 GLU A CA 1
ATOM 1476 C C . GLU A 1 192 ? 13.499 -11.776 9.672 1.00 37.53 192 GLU A C 1
ATOM 1478 O O . GLU A 1 192 ? 13.470 -12.159 10.853 1.00 37.53 192 GLU A O 1
ATOM 1483 N N . PRO A 1 193 ? 12.380 -11.638 8.936 1.00 42.81 193 PRO A N 1
ATOM 1484 C CA . PRO A 1 193 ? 11.101 -12.099 9.443 1.00 42.81 193 PRO A CA 1
ATOM 1485 C C . PRO A 1 193 ? 11.306 -13.551 9.867 1.00 42.81 193 PRO A C 1
ATOM 1487 O O . PRO A 1 193 ? 11.678 -14.389 9.045 1.00 42.81 193 PRO A O 1
ATOM 1490 N N . ARG A 1 194 ? 11.159 -13.831 11.171 1.00 35.16 194 ARG A N 1
ATOM 1491 C CA . ARG A 1 194 ? 11.132 -15.203 11.667 1.00 35.16 194 ARG A CA 1
ATOM 1492 C C . ARG A 1 194 ? 9.934 -15.833 10.988 1.00 35.16 194 ARG A C 1
ATOM 1494 O O . ARG A 1 194 ? 8.813 -15.636 11.443 1.00 35.16 194 ARG A O 1
ATOM 1501 N N . VAL A 1 195 ? 10.189 -16.539 9.890 1.00 37.50 195 VAL A N 1
ATOM 1502 C CA . VAL A 1 195 ? 9.238 -17.462 9.292 1.00 37.50 195 VAL A CA 1
ATOM 1503 C C . VAL A 1 195 ? 8.846 -18.379 10.436 1.00 37.50 195 VAL A C 1
ATOM 1505 O O . VAL A 1 195 ? 9.667 -19.159 10.926 1.00 37.50 195 VAL A O 1
ATOM 1508 N N . VAL A 1 196 ? 7.632 -18.200 10.948 1.00 34.59 196 VAL A N 1
ATOM 1509 C CA . VAL A 1 196 ? 7.065 -19.124 11.917 1.00 34.59 196 VAL A CA 1
ATOM 1510 C C . VAL A 1 196 ? 6.882 -20.417 11.132 1.00 34.59 196 VAL A C 1
ATOM 1512 O O . VAL A 1 196 ? 5.957 -20.557 10.339 1.00 34.59 196 VAL A O 1
ATOM 1515 N N . MET A 1 197 ? 7.863 -21.310 11.258 1.00 35.22 197 MET A N 1
ATOM 1516 C CA . MET A 1 197 ? 7.841 -22.655 10.698 1.00 35.22 197 MET A CA 1
ATOM 1517 C C . MET A 1 197 ? 6.559 -23.337 11.177 1.00 35.22 197 MET A C 1
ATOM 1519 O O . MET A 1 197 ? 6.434 -23.646 12.359 1.00 35.22 197 MET A O 1
ATOM 1523 N N . GLY A 1 198 ? 5.598 -23.516 10.272 1.00 36.31 198 GLY A N 1
ATOM 1524 C CA . GLY A 1 198 ? 4.307 -24.108 10.620 1.00 36.31 198 GLY A CA 1
ATOM 1525 C C . GLY A 1 198 ? 3.245 -24.166 9.522 1.00 36.31 198 GLY A C 1
ATOM 1526 O O . GLY A 1 198 ? 2.215 -24.777 9.758 1.00 36.31 198 GLY A O 1
ATOM 1527 N N . LEU A 1 199 ? 3.464 -23.593 8.335 1.00 36.34 199 LEU A N 1
ATOM 1528 C CA . LEU A 1 199 ? 2.567 -23.776 7.188 1.00 36.34 199 LEU A CA 1
ATOM 1529 C C . LEU A 1 199 ? 3.302 -24.580 6.119 1.00 36.34 199 LEU A C 1
ATOM 1531 O O . LEU A 1 199 ? 4.161 -24.065 5.401 1.00 36.34 199 LEU A O 1
ATOM 1535 N N . THR A 1 200 ? 3.022 -25.879 6.078 1.00 34.19 200 THR A N 1
ATOM 1536 C CA . THR A 1 200 ? 3.498 -26.761 5.012 1.00 34.19 200 THR A CA 1
ATOM 1537 C C . THR A 1 200 ? 2.706 -26.509 3.735 1.00 34.19 200 THR A C 1
ATOM 1539 O O . THR A 1 200 ? 1.539 -26.139 3.787 1.00 34.19 200 THR A O 1
ATOM 1542 N N . ALA A 1 201 ? 3.324 -26.761 2.581 1.00 34.31 201 ALA A N 1
ATOM 1543 C CA . ALA A 1 201 ? 2.761 -26.562 1.241 1.00 34.31 201 ALA A CA 1
ATOM 1544 C C . ALA A 1 201 ? 1.493 -27.393 0.908 1.00 34.31 201 ALA A C 1
ATOM 1546 O O . ALA A 1 201 ? 1.109 -27.465 -0.253 1.00 34.31 201 ALA A O 1
ATOM 1547 N N . ALA A 1 202 ? 0.859 -28.027 1.896 1.00 34.94 202 ALA A N 1
ATOM 1548 C CA . ALA A 1 202 ? -0.351 -28.830 1.745 1.00 34.94 202 ALA A CA 1
ATOM 1549 C C . ALA A 1 202 ? -1.658 -28.027 1.923 1.00 34.94 202 ALA A C 1
ATOM 1551 O O . ALA A 1 202 ? -2.703 -28.518 1.520 1.00 34.94 202 ALA A O 1
ATOM 1552 N N . ASP A 1 203 ? -1.609 -26.801 2.459 1.00 35.06 203 ASP A N 1
ATOM 1553 C CA . ASP A 1 203 ? -2.815 -26.010 2.780 1.00 35.06 203 ASP A CA 1
ATOM 1554 C C . ASP A 1 203 ? -3.212 -24.989 1.690 1.00 35.06 203 ASP A C 1
ATOM 1556 O O . ASP A 1 203 ? -4.012 -24.091 1.941 1.00 35.06 203 ASP A O 1
ATOM 1560 N N . LEU A 1 204 ? -2.627 -25.077 0.489 1.00 37.91 204 LEU A N 1
ATOM 1561 C CA . LEU A 1 204 ? -2.861 -24.131 -0.617 1.00 37.91 204 LEU A CA 1
ATOM 1562 C C . LEU A 1 204 ? -3.308 -24.802 -1.928 1.00 37.91 204 LEU A C 1
ATOM 1564 O O . LEU A 1 204 ? -3.003 -24.285 -3.001 1.00 37.91 204 LEU A O 1
ATOM 1568 N N . ASN A 1 205 ? -4.027 -25.923 -1.855 1.00 35.28 205 ASN A N 1
ATOM 1569 C CA . ASN A 1 205 ? -4.699 -26.516 -3.016 1.00 35.28 205 ASN A CA 1
ATOM 1570 C C . ASN A 1 205 ? -6.194 -26.691 -2.756 1.00 35.28 205 ASN A C 1
ATOM 1572 O O . ASN A 1 205 ? -6.528 -27.279 -1.704 1.00 35.28 205 ASN A O 1
#